Protein AF-A0A0C2FFG9-F1 (afdb_monomer_lite)

Secondary structure (DSSP, 8-state):
-TTTS-HHHHHHHHHHHHH-SSS-HHHHHHHHHHHHHHHHHHHHHHHHS--TT-HHHHHHHHHHHHHHHHHHHHHGGG--B-HHHHHHHHHGGGGGGGS-HHHHHHHHHHHHHHHHHT-BPPPS--HHHHHHHHHHHHHS--TT--------S--TTSSTTS-----HHHHHHHHHHHHHHHHH-HHHHHHHHHTHHHHHHHHHHHHHHHHHHHHHHHHHHHHHHHTT---HHHHHHHHHHHHHHHHHHHHHHHTT--------TTSPP----S--------

Foldseek 3Di:
DLQPDFLVVLLVVLVVVLPDPPADLVNLVVVLVVSLVSLLVVLVVLVVPPDPDDPVSVVVNLRSLSSNLSSLVSNPLVAAAEQSRVQSLLVCLLVLVVDDPVSSLSSLQSLLRCLLSVRYDDYPDCVSLVSLVVVLLVLFDDPPPPPPPDDDDDDPPPPCVVPPPRPLSSNLSSLSNSLSVCQVPLVVLVVVVVVCVSRLVRLVVLLVVLVVVLVVLVVVQVVCVVVVHHDPPSVLSSLSSLSSNVSSVCSNVGSSHRDDDDDRSPDDDPPDPDDDDPDRPD

Structure (mmCIF, N/CA/C/O backbone):
data_AF-A0A0C2FFG9-F1
#
_entry.id   AF-A0A0C2FFG9-F1
#
loop_
_atom_site.group_PDB
_atom_site.id
_atom_site.type_symbol
_atom_site.label_atom_id
_atom_site.label_alt_id
_atom_site.label_comp_id
_atom_site.label_asym_id
_atom_site.label_entity_id
_atom_site.label_seq_id
_atom_site.pdbx_PDB_ins_code
_atom_site.Cartn_x
_atom_site.Cartn_y
_atom_site.Cartn_z
_atom_site.occupancy
_atom_site.B_iso_or_equiv
_atom_site.auth_seq_id
_atom_site.auth_comp_id
_atom_site.auth_asym_id
_atom_site.auth_atom_id
_atom_site.pdbx_PDB_model_num
ATOM 1 N N . MET A 1 1 ? -22.761 -0.502 13.931 1.00 77.25 1 MET A N 1
ATOM 2 C CA . MET A 1 1 ? -23.109 -0.453 12.491 1.00 77.25 1 MET A CA 1
ATOM 3 C C . MET A 1 1 ? -21.894 -0.715 11.607 1.00 77.25 1 MET A C 1
ATOM 5 O O . MET A 1 1 ? -21.933 -1.691 10.878 1.00 77.25 1 MET A O 1
ATOM 9 N N . LEU A 1 2 ? -20.808 0.071 11.699 1.00 84.81 2 LEU A N 1
ATOM 10 C CA . LEU A 1 2 ? -19.600 -0.133 10.874 1.00 84.81 2 LEU A CA 1
ATOM 11 C C . LEU A 1 2 ? -18.976 -1.537 11.020 1.00 84.81 2 LEU A C 1
ATOM 13 O O . LEU A 1 2 ? -18.535 -2.115 10.040 1.00 84.81 2 LEU A O 1
ATOM 17 N N . VAL A 1 3 ? -18.999 -2.128 12.216 1.00 84.12 3 VAL A N 1
ATOM 18 C CA . VAL A 1 3 ? -18.434 -3.471 12.464 1.00 84.12 3 VAL A CA 1
ATOM 19 C C . VAL A 1 3 ? -19.264 -4.593 11.811 1.00 84.12 3 VAL A C 1
ATOM 21 O O . VAL A 1 3 ? -18.726 -5.561 11.266 1.00 84.12 3 VAL A O 1
ATOM 24 N N . SER A 1 4 ? -20.593 -4.468 11.851 1.00 86.31 4 SER A N 1
ATOM 25 C CA . SER A 1 4 ? -21.543 -5.499 11.412 1.00 86.31 4 SER A CA 1
ATOM 26 C C . SER A 1 4 ? -21.900 -5.419 9.924 1.00 86.31 4 SER A C 1
ATOM 28 O O . SER A 1 4 ? -22.283 -6.429 9.347 1.00 86.31 4 SER A O 1
ATOM 30 N N . ALA A 1 5 ? -21.767 -4.240 9.314 1.00 90.19 5 ALA A N 1
ATOM 31 C CA . ALA A 1 5 ? -22.094 -3.970 7.916 1.00 90.19 5 ALA A CA 1
ATOM 32 C C . ALA A 1 5 ? -21.126 -4.650 6.932 1.00 90.19 5 ALA A C 1
ATOM 34 O O . ALA A 1 5 ? -19.976 -4.934 7.270 1.00 90.19 5 ALA A O 1
ATOM 35 N N . THR A 1 6 ? -21.578 -4.897 5.708 1.00 92.62 6 THR A N 1
ATOM 36 C CA . THR A 1 6 ? -20.745 -5.297 4.562 1.00 92.62 6 THR A CA 1
ATOM 37 C C . THR A 1 6 ? -19.823 -4.148 4.115 1.00 92.62 6 THR A C 1
ATOM 39 O O . THR A 1 6 ? -20.079 -2.992 4.462 1.00 92.62 6 THR A O 1
ATOM 42 N N . PRO A 1 7 ? -18.740 -4.419 3.358 1.00 92.38 7 PRO A N 1
ATOM 43 C CA . PRO A 1 7 ? -17.886 -3.361 2.809 1.00 92.38 7 PRO A CA 1
ATOM 44 C C . PRO A 1 7 ? -18.657 -2.270 2.043 1.00 92.38 7 PRO A C 1
ATOM 46 O O . PRO A 1 7 ? -18.434 -1.086 2.290 1.00 92.38 7 PRO A O 1
ATOM 49 N N . ASP A 1 8 ? -19.624 -2.655 1.206 1.00 91.56 8 ASP A N 1
ATOM 50 C CA . ASP A 1 8 ? -20.430 -1.719 0.407 1.00 91.56 8 ASP A CA 1
ATOM 51 C C . ASP A 1 8 ? -21.307 -0.811 1.285 1.00 91.56 8 ASP A C 1
ATOM 53 O O . ASP A 1 8 ? -21.407 0.401 1.075 1.00 91.56 8 ASP A O 1
ATOM 57 N N . GLU A 1 9 ? -21.924 -1.385 2.319 1.00 93.25 9 GLU A N 1
ATOM 58 C CA . GLU A 1 9 ? -22.709 -0.629 3.296 1.00 93.25 9 GLU A CA 1
ATOM 59 C C . GLU A 1 9 ? -21.829 0.347 4.087 1.00 93.25 9 GLU A C 1
ATOM 61 O O . GLU A 1 9 ? -22.242 1.482 4.338 1.00 93.25 9 GLU A O 1
ATOM 66 N N . ILE A 1 10 ? -20.604 -0.052 4.448 1.00 93.19 10 ILE A N 1
ATOM 67 C CA . ILE A 1 10 ? -19.639 0.849 5.089 1.00 93.19 10 ILE A CA 1
ATOM 68 C C . ILE A 1 10 ? -19.290 2.004 4.163 1.00 93.19 10 ILE A C 1
ATOM 70 O O . ILE A 1 10 ? -19.312 3.148 4.612 1.00 93.19 10 ILE A O 1
ATOM 74 N N . GLU A 1 11 ? -18.996 1.750 2.887 1.00 91.38 11 GLU A N 1
ATOM 75 C CA . GLU A 1 11 ? -18.665 2.822 1.947 1.00 91.38 11 GLU A CA 1
ATOM 76 C C . GLU A 1 11 ? -19.800 3.856 1.860 1.00 91.38 11 GLU A C 1
ATOM 78 O O . GLU A 1 11 ? -19.560 5.069 1.915 1.00 91.38 11 GLU A O 1
ATOM 83 N N . LEU A 1 12 ? -21.050 3.386 1.807 1.00 92.06 12 LEU A N 1
ATOM 84 C CA . LEU A 1 12 ? -22.226 4.249 1.807 1.00 92.06 12 LEU A CA 1
ATOM 85 C C . LEU A 1 12 ? -22.317 5.088 3.092 1.00 92.06 12 LEU A C 1
ATOM 87 O O . LEU A 1 12 ? -22.498 6.308 3.026 1.00 92.06 12 LEU A O 1
ATOM 91 N N . VAL A 1 13 ? -22.155 4.455 4.255 1.00 92.38 13 VAL A N 1
ATOM 92 C CA . VAL A 1 13 ? -22.183 5.125 5.564 1.00 92.38 13 VAL A CA 1
ATOM 93 C C . VAL A 1 13 ? -21.078 6.173 5.669 1.00 92.38 13 VAL A C 1
ATOM 95 O O . VAL A 1 13 ? -21.355 7.315 6.037 1.00 92.38 13 VAL A O 1
ATOM 98 N N . LEU A 1 14 ? -19.843 5.825 5.306 1.00 91.94 14 LEU A N 1
ATOM 99 C CA . LEU A 1 14 ? -18.699 6.737 5.347 1.00 91.94 14 LEU A CA 1
ATOM 100 C C . LEU A 1 14 ? -18.910 7.930 4.411 1.00 91.94 14 LEU A C 1
ATOM 102 O O . LEU A 1 14 ? -18.625 9.068 4.786 1.00 91.94 14 LEU A O 1
ATOM 106 N N . ARG A 1 15 ? -19.499 7.712 3.227 1.00 90.06 15 ARG A N 1
ATOM 107 C CA . ARG A 1 15 ? -19.868 8.798 2.308 1.00 90.06 15 ARG A CA 1
ATOM 108 C C . ARG A 1 15 ? -20.898 9.749 2.925 1.00 90.06 15 ARG A C 1
ATOM 110 O O . ARG A 1 15 ? -20.780 10.961 2.731 1.00 90.06 15 ARG A O 1
ATOM 117 N N . PHE A 1 16 ? -21.897 9.239 3.646 1.00 90.12 16 PHE A N 1
ATOM 118 C CA . PHE A 1 16 ? -22.871 10.083 4.347 1.00 90.12 16 PHE A CA 1
ATOM 119 C C . PHE A 1 16 ? -22.241 10.833 5.523 1.00 90.12 16 PHE A C 1
ATOM 121 O O . PHE A 1 16 ? -22.423 12.046 5.631 1.00 90.12 16 PHE A O 1
ATOM 128 N N . MET A 1 17 ? -21.443 10.152 6.350 1.00 89.19 17 MET A N 1
ATOM 129 C CA . MET A 1 17 ? -20.718 10.771 7.464 1.00 89.19 17 MET A CA 1
ATOM 130 C C . MET A 1 17 ? -19.773 11.876 6.978 1.00 89.19 17 MET A C 1
ATOM 132 O O . MET A 1 17 ? -19.745 12.956 7.562 1.00 89.19 17 MET A O 1
ATOM 136 N N . GLY A 1 18 ? -19.054 11.652 5.875 1.00 86.12 18 GLY A N 1
ATOM 137 C CA . GLY A 1 18 ? -18.133 12.631 5.296 1.00 86.12 18 GLY A CA 1
ATOM 138 C C . GLY A 1 18 ? -18.817 13.899 4.772 1.00 86.12 18 GLY A C 1
ATOM 139 O O . GLY A 1 18 ? -18.224 14.972 4.821 1.00 86.12 18 GLY A O 1
ATOM 140 N N . LYS A 1 19 ? -20.069 13.803 4.304 1.00 88.50 19 LYS A N 1
ATOM 141 C CA . LYS A 1 19 ? -20.864 14.959 3.846 1.00 88.50 19 LYS A CA 1
ATOM 142 C C . LYS A 1 19 ? -21.632 15.654 4.968 1.00 88.50 19 LYS A C 1
ATOM 144 O O . LYS A 1 19 ? -22.111 16.768 4.768 1.00 88.50 19 LYS A O 1
ATOM 149 N N . SER A 1 20 ? -21.799 14.993 6.110 1.00 87.00 20 SER A N 1
ATOM 150 C CA . SER A 1 20 ? -22.571 15.537 7.218 1.00 87.00 20 SER A CA 1
ATOM 151 C C . SER A 1 20 ? -21.827 16.693 7.882 1.00 87.00 20 SER A C 1
ATOM 153 O O . SER A 1 20 ? -20.704 16.534 8.362 1.00 87.00 20 SER A O 1
ATOM 155 N N . THR A 1 21 ? -22.492 17.845 7.948 1.00 87.31 21 THR A N 1
ATOM 156 C CA . THR A 1 21 ? -22.074 19.005 8.750 1.00 87.31 21 THR A CA 1
ATOM 157 C C . THR A 1 21 ? -22.610 18.942 10.180 1.00 87.31 21 THR A C 1
ATOM 159 O O . THR A 1 21 ? -22.301 19.816 10.980 1.00 87.31 21 THR A O 1
ATOM 162 N N . GLN A 1 22 ? -23.456 17.952 10.487 1.00 89.44 22 GLN A N 1
ATOM 163 C CA . GLN A 1 22 ? -24.081 17.786 11.803 1.00 89.44 22 GLN A CA 1
ATOM 164 C C . GLN A 1 22 ? -23.216 16.973 12.768 1.00 89.44 22 GLN A C 1
ATOM 166 O O . GLN A 1 22 ? -23.444 17.035 13.967 1.00 89.44 22 GLN A O 1
ATOM 171 N N . ILE A 1 23 ? -22.255 16.207 12.245 1.00 87.50 23 ILE A N 1
ATOM 172 C CA . ILE A 1 23 ? -21.320 15.407 13.037 1.00 87.50 23 ILE A CA 1
ATOM 173 C C . ILE A 1 23 ? -19.966 16.102 12.950 1.00 87.50 23 ILE A C 1
ATOM 175 O O . ILE A 1 23 ? -19.453 16.315 11.845 1.00 87.50 23 ILE A O 1
ATOM 179 N N . SER A 1 24 ? -19.401 16.461 14.097 1.00 89.06 24 SER A N 1
ATOM 180 C CA . SER A 1 24 ? -18.064 17.043 14.173 1.00 89.06 24 SER A CA 1
ATOM 181 C C . SER A 1 24 ? -16.994 16.030 13.756 1.00 89.06 24 SER A C 1
ATOM 183 O O . SER A 1 24 ? -17.200 14.815 13.790 1.00 89.06 24 SER A O 1
ATOM 185 N N . ASP A 1 25 ? -15.824 16.518 13.350 1.00 87.94 25 ASP A N 1
ATOM 186 C CA . ASP A 1 25 ? -14.727 15.629 12.954 1.00 87.94 25 ASP A CA 1
ATOM 187 C C . ASP A 1 25 ? -14.163 14.835 14.145 1.00 87.94 25 ASP A C 1
ATOM 189 O O . ASP A 1 25 ? -13.725 13.700 13.965 1.00 87.94 25 ASP A O 1
ATOM 193 N N . GLU A 1 26 ? -14.251 15.380 15.362 1.00 89.50 26 GLU A N 1
ATOM 194 C CA . GLU A 1 26 ? -13.902 14.675 16.601 1.00 89.50 26 GLU A CA 1
ATOM 195 C C . GLU A 1 26 ? -14.854 13.501 16.861 1.00 89.50 26 GLU A C 1
ATOM 197 O O . GLU A 1 26 ? -14.396 12.381 17.078 1.00 89.50 26 GLU A O 1
ATOM 202 N N . GLU A 1 27 ? -16.170 13.709 16.739 1.00 90.69 27 GLU A N 1
ATOM 203 C CA . GLU A 1 27 ? -17.162 12.635 16.887 1.00 90.69 27 GLU A CA 1
ATOM 204 C C . GLU A 1 27 ? -16.985 11.543 15.825 1.00 90.69 27 GLU A C 1
ATOM 206 O O . GLU A 1 27 ? -17.056 10.353 16.143 1.00 90.69 27 GLU A O 1
ATOM 211 N N . LYS A 1 28 ? -16.711 11.920 14.566 1.00 90.88 28 LYS A N 1
ATOM 212 C CA . LYS A 1 28 ? -16.398 10.948 13.503 1.00 90.88 28 LYS A CA 1
ATOM 213 C C . LYS A 1 28 ? -15.176 10.118 13.875 1.00 90.88 28 LYS A C 1
ATOM 215 O O . LYS A 1 28 ? -15.216 8.898 13.743 1.00 90.88 28 LYS A O 1
ATOM 220 N N . LEU A 1 29 ? -14.116 10.767 14.357 1.00 90.69 29 LEU A N 1
ATOM 221 C CA . LEU A 1 29 ? -12.885 10.091 14.749 1.00 90.69 29 LEU A CA 1
ATOM 222 C C . LEU A 1 29 ? -13.123 9.127 15.916 1.00 90.69 29 LEU A C 1
ATOM 224 O O . LEU A 1 29 ? -12.656 7.996 15.854 1.00 90.69 29 LEU A O 1
ATOM 228 N N . THR A 1 30 ? -13.906 9.509 16.929 1.00 92.19 30 THR A N 1
ATOM 229 C CA . THR A 1 30 ? -14.290 8.600 18.022 1.00 92.19 30 THR A CA 1
ATOM 230 C C . THR A 1 30 ? -15.038 7.370 17.502 1.00 92.19 30 THR A C 1
ATOM 232 O O . THR A 1 30 ? -14.720 6.247 17.890 1.00 92.19 30 THR A O 1
ATOM 235 N N . VAL A 1 31 ? -15.994 7.553 16.583 1.00 92.38 31 VAL A N 1
ATOM 236 C CA . VAL A 1 31 ? -16.725 6.436 15.961 1.00 92.38 31 VAL A CA 1
ATOM 237 C C . VAL A 1 31 ? -15.787 5.530 15.161 1.00 92.38 31 VAL A C 1
ATOM 239 O O . VAL A 1 31 ? -15.910 4.306 15.233 1.00 92.38 31 VAL A O 1
ATOM 242 N N . PHE A 1 32 ? -14.848 6.110 14.411 1.00 93.50 32 PHE A N 1
ATOM 243 C CA . PHE A 1 32 ? -13.855 5.353 13.653 1.00 93.50 32 PHE A CA 1
ATOM 244 C C . PHE A 1 32 ? -12.924 4.567 14.571 1.00 93.50 32 PHE A C 1
ATOM 246 O O . PHE A 1 32 ? -12.719 3.387 14.314 1.00 93.50 32 PHE A O 1
ATOM 253 N N . ASN A 1 33 ? -12.422 5.173 15.649 1.00 93.25 33 ASN A N 1
ATOM 254 C CA . ASN A 1 33 ? -11.527 4.518 16.604 1.00 93.25 33 ASN A CA 1
ATOM 255 C C . ASN A 1 33 ? -12.165 3.255 17.186 1.00 93.25 33 ASN A C 1
ATOM 257 O O . ASN A 1 33 ? -11.571 2.185 17.088 1.00 93.25 33 ASN A O 1
ATOM 261 N N . ASN A 1 34 ? -13.393 3.369 17.698 1.00 93.81 34 ASN A N 1
ATOM 262 C CA . ASN A 1 34 ? -14.099 2.238 18.299 1.00 93.81 34 ASN A CA 1
ATOM 263 C C . ASN A 1 34 ? -14.364 1.131 17.266 1.00 93.81 34 ASN A C 1
ATOM 265 O O . ASN A 1 34 ? -14.106 -0.039 17.516 1.00 93.81 34 ASN A O 1
ATOM 269 N N . ALA A 1 35 ? -14.832 1.498 16.065 1.00 95.38 35 ALA A N 1
ATOM 270 C CA . ALA A 1 35 ? -15.095 0.517 15.014 1.00 95.38 35 ALA A CA 1
ATOM 271 C C . ALA A 1 35 ? -13.817 -0.191 14.542 1.00 95.38 35 ALA A C 1
ATOM 273 O O . ALA A 1 35 ? -13.845 -1.379 14.232 1.00 95.38 35 ALA A O 1
ATOM 274 N N . LEU A 1 36 ? -12.709 0.541 14.453 1.00 96.38 36 LEU A N 1
ATOM 275 C CA . LEU A 1 36 ? -11.417 0.006 14.058 1.00 96.38 36 LEU A CA 1
ATOM 276 C C . LEU A 1 36 ? -10.841 -0.942 15.113 1.00 96.38 36 LEU A C 1
ATOM 278 O O . LEU A 1 36 ? -10.286 -1.971 14.738 1.00 96.38 36 LEU A O 1
ATOM 282 N N . GLU A 1 37 ? -10.979 -0.617 16.398 1.00 96.06 37 GLU A N 1
ATOM 283 C CA . GLU A 1 37 ? -10.576 -1.490 17.504 1.00 96.06 37 GLU A CA 1
ATOM 284 C C . GLU A 1 37 ? -11.337 -2.821 17.450 1.00 96.06 37 GLU A C 1
ATOM 286 O O . GLU A 1 37 ? -10.710 -3.874 17.327 1.00 96.06 37 GLU A O 1
ATOM 291 N N . ASP A 1 38 ? -12.670 -2.769 17.373 1.00 96.62 38 ASP A N 1
ATOM 292 C CA . ASP A 1 38 ? -13.528 -3.956 17.264 1.00 96.62 38 ASP A CA 1
ATOM 293 C C . ASP A 1 38 ? -13.199 -4.811 16.025 1.00 96.62 38 ASP A C 1
ATOM 295 O O . ASP A 1 38 ? -13.159 -6.042 16.085 1.00 96.62 38 ASP A O 1
ATOM 299 N N . LEU A 1 39 ? -12.961 -4.176 14.869 1.00 97.00 39 LEU A N 1
ATOM 300 C CA . LEU A 1 39 ? -12.613 -4.884 13.633 1.00 97.00 39 LEU A CA 1
ATOM 301 C C . LEU A 1 39 ? -11.231 -5.541 13.713 1.00 97.00 39 LEU A C 1
ATOM 303 O O . LEU A 1 39 ? -11.031 -6.598 13.112 1.00 97.00 39 LEU A O 1
ATOM 307 N N . VAL A 1 40 ? -10.275 -4.936 14.419 1.00 97.12 40 VAL A N 1
ATOM 308 C CA . VAL A 1 40 ? -8.952 -5.536 14.630 1.00 97.12 40 VAL A CA 1
ATOM 309 C C . VAL A 1 40 ? -9.060 -6.748 15.546 1.00 97.12 40 VAL A C 1
ATOM 311 O O . VAL A 1 40 ? -8.506 -7.786 15.193 1.00 97.12 40 VAL A O 1
ATOM 314 N N . GLU A 1 41 ? -9.801 -6.662 16.655 1.00 96.38 41 GLU A N 1
ATOM 315 C CA . GLU A 1 41 ? -10.028 -7.815 17.543 1.00 96.38 41 GLU A CA 1
ATOM 316 C C . GLU A 1 41 ? -10.678 -8.973 16.793 1.00 96.38 41 GLU A C 1
ATOM 318 O O . GLU A 1 41 ? -10.122 -10.068 16.729 1.00 96.38 41 GLU A O 1
ATOM 323 N N . ARG A 1 42 ? -11.780 -8.694 16.091 1.00 94.31 42 ARG A N 1
ATOM 324 C CA . ARG A 1 42 ? -12.458 -9.692 15.261 1.00 94.31 42 ARG A CA 1
ATOM 325 C C . ARG A 1 42 ? -11.538 -10.284 14.195 1.00 94.31 42 ARG A C 1
ATOM 327 O O . ARG A 1 42 ? -11.635 -11.455 13.853 1.00 94.31 42 ARG A O 1
ATOM 334 N N . GLY A 1 43 ? -10.660 -9.467 13.620 1.00 93.62 43 GLY A N 1
ATOM 335 C CA . GLY A 1 43 ? -9.687 -9.919 12.633 1.00 93.62 43 GLY A CA 1
ATOM 336 C C . GLY A 1 43 ? -8.675 -10.911 13.200 1.00 93.62 43 GLY A C 1
ATOM 337 O O . GLY A 1 43 ? -8.301 -11.856 12.506 1.00 93.62 43 GLY A O 1
ATOM 338 N N . LEU A 1 44 ? -8.246 -10.699 14.444 1.00 93.25 44 LEU A N 1
ATOM 339 C CA . LEU A 1 44 ? -7.335 -11.593 15.154 1.00 93.25 44 LEU A CA 1
ATOM 340 C C . LEU A 1 44 ? -8.024 -12.901 15.552 1.00 93.25 44 LEU A C 1
ATOM 342 O O . LEU A 1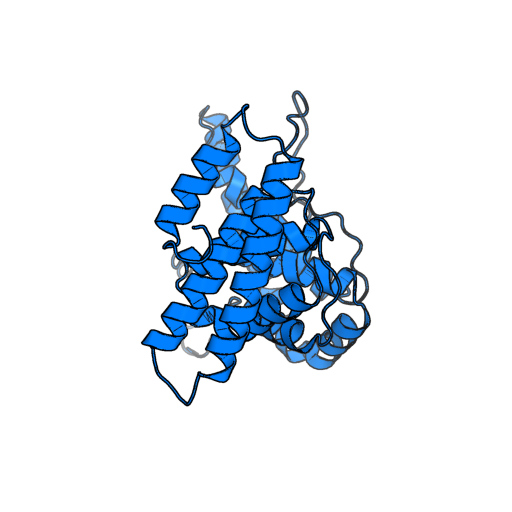 44 ? -7.416 -13.956 15.410 1.00 93.25 44 LEU A O 1
ATOM 346 N N . GLU A 1 45 ? -9.285 -12.839 15.984 1.00 92.19 45 GLU A N 1
ATOM 347 C CA . GLU A 1 45 ? -10.114 -14.024 16.244 1.00 92.19 45 GLU A CA 1
ATOM 348 C C . GLU A 1 45 ? -10.268 -14.868 14.974 1.00 92.19 45 GLU A C 1
ATOM 350 O O . GLU A 1 45 ? -9.926 -16.047 14.977 1.00 92.19 45 GLU A O 1
ATOM 355 N N . LEU A 1 46 ? -10.648 -14.239 13.855 1.00 89.88 46 LEU A N 1
ATOM 356 C CA . LEU A 1 46 ? -10.745 -14.912 12.557 1.00 89.88 46 LEU A CA 1
ATOM 357 C C . LEU A 1 46 ? -9.420 -15.556 12.137 1.00 89.88 46 LEU A C 1
ATOM 359 O O . LEU A 1 46 ? -9.427 -16.640 11.572 1.00 89.88 46 LEU A O 1
ATOM 363 N N . ASP A 1 47 ? -8.280 -14.906 12.385 1.00 86.81 47 ASP A N 1
ATOM 364 C CA . ASP A 1 47 ? -6.971 -15.487 12.066 1.00 86.81 47 ASP A CA 1
ATOM 365 C C . ASP A 1 47 ? -6.603 -16.678 12.957 1.00 86.81 47 ASP A C 1
ATOM 367 O O . ASP A 1 47 ? -5.891 -17.568 12.494 1.00 86.81 47 ASP A O 1
ATOM 371 N N . ALA A 1 48 ? -7.038 -16.676 14.219 1.00 85.50 48 ALA A N 1
ATOM 372 C CA . ALA A 1 48 ? -6.789 -17.758 15.166 1.00 85.50 48 ALA A CA 1
ATOM 373 C C . ALA A 1 48 ? -7.692 -18.974 14.909 1.00 85.50 48 ALA A C 1
ATOM 375 O O . ALA A 1 48 ? -7.277 -20.102 15.156 1.00 85.50 48 ALA A O 1
ATOM 376 N N . GLU A 1 49 ? -8.902 -18.738 14.401 1.00 79.25 49 GLU A N 1
ATOM 377 C CA . GLU A 1 49 ? -9.883 -19.768 14.041 1.00 79.25 49 GLU A CA 1
ATOM 378 C C . GLU A 1 49 ? -9.606 -20.430 12.682 1.00 79.25 49 GLU A C 1
ATOM 380 O O . GLU A 1 49 ? -10.232 -21.439 12.360 1.00 79.25 49 GLU A O 1
ATOM 385 N N . LEU A 1 50 ? -8.667 -19.897 11.886 1.00 67.44 50 LEU A N 1
ATOM 386 C CA . LEU A 1 50 ? -8.228 -20.500 10.625 1.00 67.44 50 LEU A CA 1
ATOM 387 C C . LEU A 1 50 ? -7.450 -21.806 10.876 1.00 67.44 50 LEU A C 1
ATOM 389 O O . LEU A 1 50 ? -6.222 -21.835 10.783 1.00 67.44 50 LEU A O 1
ATOM 393 N N . ASP A 1 51 ? -8.175 -22.894 11.128 1.00 54.19 51 ASP A N 1
ATOM 394 C CA . ASP A 1 51 ? -7.681 -24.262 10.965 1.00 54.19 51 ASP A CA 1
ATOM 395 C C . ASP A 1 51 ? -7.735 -24.636 9.467 1.00 54.19 51 ASP A C 1
ATOM 397 O O . ASP A 1 51 ? -8.752 -24.462 8.795 1.00 54.19 51 ASP A O 1
ATOM 401 N N . ASP A 1 52 ? -6.595 -25.074 8.926 1.00 52.12 52 ASP A N 1
ATOM 402 C CA . ASP A 1 52 ? -6.326 -25.544 7.555 1.00 52.12 52 ASP A CA 1
ATOM 403 C C . ASP A 1 52 ? -7.461 -25.439 6.495 1.00 52.12 52 ASP A C 1
ATOM 405 O O . ASP A 1 52 ? -8.242 -26.361 6.258 1.00 52.12 52 ASP A O 1
ATOM 409 N N . GLY A 1 53 ? -7.437 -24.359 5.700 1.00 55.28 53 GLY A N 1
ATOM 410 C CA . GLY A 1 53 ? -7.800 -24.430 4.272 1.00 55.28 53 GLY A CA 1
ATOM 411 C C . GLY A 1 53 ? -9.227 -24.055 3.852 1.00 55.28 53 GLY A C 1
ATOM 412 O O . GLY A 1 53 ? -9.557 -24.175 2.669 1.00 55.28 53 GLY A O 1
ATOM 413 N N . SER A 1 54 ? -10.070 -23.553 4.751 1.00 66.69 54 SER A N 1
ATOM 414 C CA . SER A 1 54 ? -11.404 -23.054 4.394 1.00 66.69 54 SER A CA 1
ATOM 415 C C . SER A 1 54 ? -11.335 -21.730 3.606 1.00 66.69 54 SER A C 1
ATOM 417 O O . SER A 1 54 ? -10.929 -20.678 4.104 1.00 66.69 54 SER A O 1
ATOM 419 N N . ALA A 1 55 ? -11.752 -21.764 2.334 1.00 68.94 55 ALA A N 1
ATOM 420 C CA . ALA A 1 55 ? -11.803 -20.573 1.477 1.00 68.94 55 ALA A CA 1
ATOM 421 C C . ALA A 1 55 ? -12.804 -19.516 1.984 1.00 68.94 55 ALA A C 1
ATOM 423 O O . ALA A 1 55 ? -12.613 -18.323 1.746 1.00 68.94 55 ALA A O 1
ATOM 424 N N . GLN A 1 56 ? -13.861 -19.941 2.686 1.00 72.56 56 GLN A N 1
ATOM 425 C CA . GLN A 1 56 ? -14.864 -19.037 3.254 1.00 72.56 56 GLN A CA 1
ATOM 426 C C . GLN A 1 56 ? -14.291 -18.210 4.406 1.00 72.56 56 GLN A C 1
ATOM 428 O O . GLN A 1 56 ? -14.531 -17.001 4.462 1.00 72.56 56 GLN A O 1
ATOM 433 N N . ASP A 1 57 ? -13.463 -18.820 5.250 1.00 78.69 57 ASP A N 1
ATOM 434 C CA . ASP A 1 57 ? -12.851 -18.126 6.385 1.00 78.69 57 ASP A CA 1
ATOM 435 C C . ASP A 1 57 ? -11.830 -17.090 5.900 1.00 78.69 57 ASP A C 1
ATOM 437 O O . ASP A 1 57 ? -11.790 -15.962 6.397 1.00 78.69 57 ASP A O 1
ATOM 441 N N . PHE A 1 58 ? -11.100 -17.391 4.818 1.00 84.94 58 PHE A N 1
ATOM 442 C CA . PHE A 1 58 ? -10.218 -16.408 4.187 1.00 84.94 58 PHE A CA 1
ATOM 443 C C . PHE A 1 58 ? -10.984 -15.221 3.578 1.00 84.94 58 PHE A C 1
ATOM 445 O O . PHE A 1 58 ? -10.554 -14.075 3.723 1.00 84.94 58 PHE A O 1
ATOM 452 N N . ILE A 1 59 ? -12.136 -15.455 2.937 1.00 88.44 59 ILE A N 1
ATOM 453 C CA . ILE A 1 59 ? -12.994 -14.371 2.426 1.00 88.44 59 ILE A CA 1
ATOM 454 C C . ILE A 1 59 ? -13.474 -13.480 3.579 1.00 88.44 59 ILE A C 1
ATOM 456 O O . ILE A 1 59 ? -13.468 -12.254 3.448 1.00 88.44 59 ILE A O 1
ATOM 460 N N . ALA A 1 60 ? -13.844 -14.062 4.724 1.00 90.31 60 ALA A N 1
ATOM 461 C CA . ALA A 1 60 ? -14.219 -13.296 5.909 1.00 90.31 60 ALA A CA 1
ATOM 462 C C . ALA A 1 60 ? -13.055 -12.427 6.418 1.00 90.31 60 ALA A C 1
ATOM 464 O O . ALA A 1 60 ? -13.259 -11.241 6.698 1.00 90.31 60 ALA A O 1
ATOM 465 N N . THR A 1 61 ? -11.830 -12.965 6.453 1.00 91.25 61 THR A N 1
ATOM 466 C CA . THR A 1 61 ? -10.620 -12.196 6.784 1.00 91.25 61 THR A CA 1
ATOM 467 C C . THR A 1 61 ? -10.406 -11.028 5.820 1.00 91.25 61 THR A C 1
ATOM 469 O O . THR A 1 61 ? -10.175 -9.901 6.264 1.00 91.25 61 THR A O 1
ATOM 472 N N . VAL A 1 62 ? -10.487 -11.269 4.506 1.00 92.62 62 VAL A N 1
ATOM 473 C CA . VAL A 1 62 ? -10.291 -10.228 3.483 1.00 92.62 62 VAL A CA 1
ATOM 474 C C . VAL A 1 62 ? -11.355 -9.146 3.612 1.00 92.62 62 VAL A C 1
ATOM 476 O O . VAL A 1 62 ? -11.009 -7.969 3.693 1.00 92.62 62 VAL A O 1
ATOM 479 N N . ASN A 1 63 ? -12.627 -9.527 3.737 1.00 93.81 63 ASN A N 1
ATOM 480 C CA . ASN A 1 63 ? -13.716 -8.581 3.955 1.00 93.81 63 ASN A CA 1
ATOM 481 C C . ASN A 1 63 ? -13.465 -7.727 5.199 1.00 93.81 63 ASN A C 1
ATOM 483 O O . ASN A 1 63 ? -13.620 -6.511 5.142 1.00 93.81 63 ASN A O 1
ATOM 487 N N . ASN A 1 64 ? -13.027 -8.328 6.307 1.00 95.06 64 ASN A N 1
ATOM 488 C CA . ASN A 1 64 ? -12.702 -7.589 7.525 1.00 95.06 64 ASN A CA 1
ATOM 489 C C . ASN A 1 64 ? -11.570 -6.565 7.304 1.00 95.06 64 ASN A C 1
ATOM 491 O O . ASN A 1 64 ? -11.679 -5.416 7.731 1.00 95.06 64 ASN A O 1
ATOM 495 N N . VAL A 1 65 ? -10.518 -6.944 6.570 1.00 96.12 65 VAL A N 1
ATOM 496 C CA . VAL A 1 65 ? -9.424 -6.033 6.187 1.00 96.12 65 VAL A CA 1
ATOM 497 C C . VAL A 1 65 ? -9.926 -4.888 5.305 1.00 96.12 65 VAL A C 1
ATOM 499 O O . VAL A 1 65 ? -9.563 -3.737 5.547 1.00 96.12 65 VAL A O 1
ATOM 502 N N . VAL A 1 66 ? -10.788 -5.165 4.322 1.00 95.56 66 VAL A N 1
ATOM 503 C CA . VAL A 1 66 ? -11.373 -4.132 3.451 1.00 95.56 66 VAL A CA 1
ATOM 504 C C . VAL A 1 66 ? -12.169 -3.116 4.272 1.00 95.56 66 VAL A C 1
ATOM 506 O O . VAL A 1 66 ? -11.991 -1.915 4.084 1.00 95.56 66 VAL A O 1
ATOM 509 N N . LYS A 1 67 ? -12.975 -3.560 5.247 1.00 96.00 67 LYS A N 1
ATOM 510 C CA . LYS A 1 67 ? -13.712 -2.654 6.149 1.00 96.00 67 LYS A CA 1
ATOM 511 C C . LYS A 1 67 ? -12.776 -1.706 6.904 1.00 96.00 67 LYS A C 1
ATOM 513 O O . LYS A 1 67 ? -13.019 -0.501 6.930 1.00 96.00 67 LYS A O 1
ATOM 518 N N . ILE A 1 68 ? -11.692 -2.236 7.478 1.00 96.44 68 ILE A N 1
ATOM 519 C CA . ILE A 1 68 ? -10.674 -1.439 8.183 1.00 96.44 68 ILE A CA 1
ATOM 520 C C . ILE A 1 68 ? -10.078 -0.390 7.238 1.00 96.44 68 ILE A C 1
ATOM 522 O O . ILE A 1 68 ? -10.024 0.792 7.566 1.00 96.44 68 ILE A O 1
ATOM 526 N N . VAL A 1 69 ? -9.682 -0.811 6.037 1.00 94.62 69 VAL A N 1
ATOM 527 C CA . VAL A 1 69 ? -9.076 0.046 5.011 1.00 94.62 69 VAL A CA 1
ATOM 528 C C . VAL A 1 69 ? -10.024 1.159 4.555 1.00 94.62 69 VAL A C 1
ATOM 530 O O . VAL A 1 69 ? -9.585 2.301 4.414 1.00 94.62 69 VAL A O 1
ATOM 533 N N . LEU A 1 70 ? -11.318 0.873 4.384 1.00 94.31 70 LEU A N 1
ATOM 534 C CA . LEU A 1 70 ? -12.331 1.879 4.051 1.00 94.31 70 LEU A CA 1
ATOM 535 C C . LEU A 1 70 ? -12.438 2.953 5.142 1.00 94.31 70 LEU A C 1
ATOM 537 O O . LEU A 1 70 ? -12.419 4.148 4.834 1.00 94.31 70 LEU A O 1
ATOM 541 N N . ILE A 1 71 ? -12.496 2.540 6.412 1.00 94.38 71 ILE A N 1
ATOM 542 C CA . ILE A 1 71 ? -12.579 3.468 7.547 1.00 94.38 71 ILE A CA 1
ATOM 543 C C . ILE A 1 71 ? -11.296 4.301 7.653 1.00 94.38 71 ILE A C 1
ATOM 545 O O . ILE A 1 71 ? -11.380 5.524 7.752 1.00 94.38 71 ILE A O 1
ATOM 549 N N . LEU A 1 72 ? -10.115 3.682 7.544 1.00 93.44 72 LEU A N 1
ATOM 550 C CA . LEU A 1 72 ? -8.826 4.387 7.550 1.00 93.44 72 LEU A CA 1
ATOM 551 C C . LEU A 1 72 ? -8.733 5.431 6.430 1.00 93.44 72 LEU A C 1
ATOM 553 O O . LEU A 1 72 ? -8.305 6.563 6.660 1.00 93.44 72 LEU A O 1
ATOM 557 N N . ASN A 1 73 ? -9.178 5.079 5.222 1.00 91.19 73 ASN A N 1
ATOM 558 C CA . ASN A 1 73 ? -9.205 6.005 4.093 1.00 91.19 73 ASN A CA 1
ATOM 559 C C . ASN A 1 73 ? -10.132 7.206 4.349 1.00 91.19 73 ASN A C 1
ATOM 561 O O . ASN A 1 73 ? -9.833 8.315 3.905 1.00 91.19 73 ASN A O 1
ATOM 565 N N . SER A 1 74 ? -11.235 7.001 5.078 1.00 89.38 74 SER A N 1
ATOM 566 C CA . SER A 1 74 ? -12.167 8.069 5.455 1.00 89.38 74 SER A CA 1
ATOM 567 C C . SER A 1 74 ? -11.691 8.908 6.643 1.00 89.38 74 SER A C 1
ATOM 569 O O . SER A 1 74 ? -12.017 10.092 6.701 1.00 89.38 74 SER A O 1
ATOM 571 N N . ALA A 1 75 ? -10.947 8.324 7.585 1.00 85.06 75 ALA A N 1
ATOM 572 C CA . ALA A 1 75 ? -10.383 9.043 8.727 1.00 85.06 75 ALA A CA 1
ATOM 573 C C . ALA A 1 75 ? -9.302 10.045 8.283 1.00 85.06 75 ALA A C 1
ATOM 575 O O . ALA A 1 75 ? -9.148 11.116 8.866 1.00 85.06 75 ALA A O 1
ATOM 576 N N . GLY A 1 76 ? -8.591 9.740 7.194 1.00 74.88 76 GLY A N 1
ATOM 577 C CA . GLY A 1 76 ? -7.627 10.651 6.590 1.00 74.88 76 GLY A CA 1
ATOM 578 C C . GLY A 1 76 ? -6.355 10.810 7.426 1.00 74.88 76 GLY A C 1
ATOM 579 O O . GLY A 1 76 ? -5.862 9.865 8.029 1.00 74.88 76 GLY A O 1
ATOM 580 N N . ARG A 1 77 ? -5.767 12.015 7.414 1.00 72.50 77 ARG A N 1
ATOM 581 C CA . ARG A 1 77 ? -4.427 12.272 7.986 1.00 72.50 77 ARG A CA 1
ATOM 582 C C . ARG A 1 77 ? -4.398 12.438 9.507 1.00 72.50 77 ARG A C 1
ATOM 584 O O . ARG A 1 77 ? -3.313 12.550 10.065 1.00 72.50 77 ARG A O 1
ATOM 591 N N . SER A 1 78 ? -5.556 12.540 10.151 1.00 75.38 78 SER A N 1
ATOM 592 C CA . SER A 1 78 ? -5.675 12.753 11.597 1.00 75.38 78 SER A CA 1
ATOM 593 C C . SER A 1 78 ? -5.578 11.459 12.404 1.00 75.38 78 SER A C 1
ATOM 595 O O . SER A 1 78 ? -5.401 11.529 13.616 1.00 75.38 78 SER A O 1
ATOM 597 N N . TYR A 1 79 ? -5.676 10.294 11.756 1.00 88.69 79 TYR A N 1
ATOM 598 C CA . TYR A 1 79 ? -5.615 9.002 12.428 1.00 88.69 79 TYR A CA 1
ATOM 599 C C . TYR A 1 79 ? -4.220 8.381 12.334 1.00 88.69 79 TYR A C 1
ATOM 601 O O . TYR A 1 79 ? -3.670 8.221 11.243 1.00 88.69 79 TYR A O 1
ATOM 609 N N . THR A 1 80 ? -3.677 7.985 13.484 1.00 93.31 80 THR A N 1
ATOM 610 C CA . THR A 1 80 ? -2.448 7.193 13.583 1.00 93.31 80 THR A CA 1
ATOM 611 C C . THR A 1 80 ? -2.826 5.760 13.916 1.00 93.31 80 THR A C 1
ATOM 613 O O . THR A 1 80 ? -3.458 5.522 14.941 1.00 93.31 80 THR A O 1
ATOM 616 N N . MET A 1 81 ? -2.428 4.807 13.070 1.00 95.12 81 MET A N 1
ATOM 617 C CA . MET A 1 81 ? -2.671 3.387 13.326 1.00 95.12 81 MET A CA 1
ATOM 618 C C . MET A 1 81 ? -1.929 2.920 14.590 1.00 95.12 81 MET A C 1
ATOM 620 O O . MET A 1 81 ? -0.696 3.005 14.615 1.00 95.12 81 MET A O 1
ATOM 624 N N . PRO A 1 82 ? -2.636 2.386 15.603 1.00 96.38 82 PRO A N 1
ATOM 625 C CA . PRO A 1 82 ? -2.007 1.781 16.772 1.00 96.38 82 PRO A CA 1
ATOM 626 C C . PRO A 1 82 ? -1.212 0.531 16.395 1.00 96.38 82 PRO A C 1
ATOM 628 O O . PRO A 1 82 ? -1.572 -0.175 15.446 1.00 96.38 82 PRO A O 1
ATOM 631 N N . ARG A 1 83 ? -0.188 0.187 17.184 1.00 96.62 83 ARG A N 1
ATOM 632 C CA . ARG A 1 83 ? 0.707 -0.949 16.908 1.00 96.62 83 ARG A CA 1
ATOM 633 C C . ARG A 1 83 ? -0.040 -2.252 16.658 1.00 96.62 83 ARG A C 1
ATOM 635 O O . ARG A 1 83 ? 0.283 -2.971 15.717 1.00 96.62 83 ARG A O 1
ATOM 642 N N . LYS A 1 84 ? -1.071 -2.537 17.459 1.00 97.06 84 LYS A N 1
ATOM 643 C CA . LYS A 1 84 ? -1.899 -3.742 17.311 1.00 97.06 84 LYS A CA 1
ATOM 644 C C . LYS A 1 84 ? -2.517 -3.848 15.911 1.00 97.06 84 LYS A C 1
ATOM 646 O O . LYS A 1 84 ? -2.472 -4.908 15.293 1.00 97.06 84 LYS A O 1
ATOM 651 N N . MET A 1 85 ? -3.021 -2.735 15.380 1.00 97.31 85 MET A N 1
ATOM 652 C CA . MET A 1 85 ? -3.556 -2.671 14.022 1.00 97.31 85 MET A CA 1
ATOM 653 C C . MET A 1 85 ? -2.454 -2.765 12.967 1.00 97.31 85 MET A C 1
ATOM 655 O O . MET A 1 85 ? -2.644 -3.453 11.964 1.00 97.31 85 MET A O 1
ATOM 659 N N . THR A 1 86 ? -1.306 -2.112 13.184 1.00 97.00 86 THR A N 1
ATOM 660 C CA . THR A 1 86 ? -0.141 -2.241 12.297 1.00 97.00 86 THR A CA 1
ATOM 661 C C . THR A 1 86 ? 0.269 -3.705 12.159 1.00 97.00 86 THR A C 1
ATOM 663 O O . THR A 1 86 ? 0.357 -4.199 11.037 1.00 97.00 86 THR A O 1
ATOM 666 N N . ASN A 1 87 ? 0.439 -4.419 13.275 1.00 96.25 87 ASN A N 1
ATOM 667 C CA . ASN A 1 87 ? 0.756 -5.847 13.288 1.00 96.25 87 ASN A CA 1
ATOM 668 C C . ASN A 1 87 ? -0.284 -6.654 12.503 1.00 96.25 87 ASN A C 1
ATOM 670 O O . ASN A 1 87 ? 0.076 -7.435 11.620 1.00 96.25 87 ASN A O 1
ATOM 674 N N . TYR A 1 88 ? -1.573 -6.432 12.781 1.00 96.00 88 TYR A N 1
ATOM 675 C CA . TYR A 1 88 ? -2.655 -7.155 12.120 1.00 96.00 88 TYR A CA 1
ATOM 676 C C . TYR A 1 88 ? -2.663 -6.933 10.600 1.00 96.00 88 TYR A C 1
ATOM 678 O O . TYR A 1 88 ? -2.646 -7.901 9.839 1.00 96.00 88 TYR A O 1
ATOM 686 N N . LEU A 1 89 ? -2.634 -5.682 10.131 1.00 96.38 89 LEU A N 1
ATOM 687 C CA . LEU A 1 89 ? -2.676 -5.377 8.697 1.00 96.38 89 LEU A CA 1
ATOM 688 C C . LEU A 1 89 ? -1.393 -5.803 7.977 1.00 96.38 89 LEU A C 1
ATOM 690 O O . LEU A 1 89 ? -1.465 -6.360 6.881 1.00 96.38 89 LEU A O 1
ATOM 694 N N . PHE A 1 90 ? -0.220 -5.601 8.583 1.00 95.81 90 PHE A N 1
ATOM 695 C CA . PHE A 1 90 ? 1.050 -5.982 7.959 1.00 95.81 90 PHE A CA 1
ATOM 696 C C . PHE A 1 90 ? 1.234 -7.500 7.907 1.00 95.81 90 PHE A C 1
ATOM 698 O O . PHE A 1 90 ? 1.830 -8.006 6.954 1.00 95.81 90 PHE A O 1
ATOM 705 N N . SER A 1 91 ? 0.654 -8.260 8.843 1.00 93.31 91 SER A N 1
ATOM 706 C CA . SER A 1 91 ? 0.659 -9.731 8.775 1.00 93.31 91 SER A CA 1
ATOM 707 C C . SER A 1 91 ? 0.091 -10.265 7.446 1.00 93.31 91 SER A C 1
ATOM 709 O O . SER A 1 91 ? 0.507 -11.323 6.962 1.00 93.31 91 SER A O 1
ATOM 711 N N . LYS A 1 92 ? -0.803 -9.500 6.798 1.00 93.94 92 LYS A N 1
ATOM 712 C CA . LYS A 1 92 ? -1.456 -9.867 5.534 1.00 93.94 92 LYS A CA 1
ATOM 713 C C . LYS A 1 92 ? -0.558 -9.729 4.311 1.00 93.94 92 LYS A C 1
ATOM 715 O O . LYS A 1 92 ? -0.912 -10.269 3.264 1.00 93.94 92 LYS A O 1
ATOM 720 N N . PHE A 1 93 ? 0.616 -9.102 4.419 1.00 94.44 93 PHE A N 1
ATOM 721 C CA . PHE A 1 93 ? 1.555 -8.992 3.296 1.00 94.44 93 PHE A CA 1
ATOM 722 C C . PHE A 1 93 ? 1.927 -10.355 2.696 1.00 94.44 93 PHE A C 1
ATOM 724 O O . PHE A 1 93 ? 2.031 -10.487 1.479 1.00 94.44 93 PHE A O 1
ATOM 731 N N . GLY A 1 94 ? 2.020 -11.402 3.523 1.00 88.50 94 GLY A N 1
ATOM 732 C CA . GLY A 1 94 ? 2.266 -12.770 3.052 1.00 88.50 94 GLY A CA 1
ATOM 733 C C . GLY A 1 94 ? 1.104 -13.415 2.288 1.00 88.50 94 GLY A C 1
ATOM 734 O O . GLY A 1 94 ? 1.315 -14.409 1.602 1.00 88.50 94 GLY A O 1
ATOM 735 N N . LYS A 1 95 ? -0.111 -12.864 2.388 1.00 90.75 95 LYS A N 1
ATOM 736 C CA . LYS A 1 95 ? -1.334 -13.404 1.775 1.00 90.75 95 LYS A CA 1
ATOM 737 C C . LYS A 1 95 ? -1.816 -12.571 0.578 1.00 90.75 95 LYS A C 1
ATOM 739 O O . LYS A 1 95 ? -2.827 -12.918 -0.020 1.00 90.75 95 LYS A O 1
ATOM 744 N N . LEU A 1 96 ? -1.093 -11.515 0.175 1.00 92.06 96 LEU A N 1
ATOM 745 C CA . LEU A 1 96 ? -1.515 -10.594 -0.897 1.00 92.06 96 LEU A CA 1
ATOM 746 C C . LEU A 1 96 ? -1.860 -11.304 -2.215 1.00 92.06 96 LEU A C 1
ATOM 748 O O . LEU A 1 96 ? -2.849 -10.952 -2.847 1.00 92.06 96 LEU A O 1
ATOM 752 N N . ARG A 1 97 ? -1.103 -12.338 -2.613 1.00 90.38 97 ARG A N 1
ATOM 753 C CA . ARG A 1 97 ? -1.370 -13.099 -3.855 1.00 90.38 97 ARG A CA 1
ATOM 754 C C . ARG A 1 97 ? -2.727 -13.804 -3.866 1.00 90.38 97 ARG A C 1
ATOM 756 O O . ARG A 1 97 ? -3.233 -14.094 -4.940 1.00 90.38 97 ARG A O 1
ATOM 763 N N . LEU A 1 98 ? -3.282 -14.087 -2.690 1.00 90.38 98 LEU A N 1
ATOM 764 C CA . LEU A 1 98 ? -4.568 -14.765 -2.527 1.00 90.38 98 LEU A CA 1
ATOM 765 C C . LEU A 1 98 ? -5.745 -13.781 -2.564 1.00 90.38 98 LEU A C 1
ATOM 767 O O . LEU A 1 98 ? -6.888 -14.192 -2.732 1.00 90.38 98 LEU A O 1
ATOM 771 N N . ILE A 1 99 ? -5.477 -12.484 -2.399 1.00 91.06 99 ILE A N 1
ATOM 772 C CA . ILE A 1 99 ? -6.489 -11.430 -2.417 1.00 91.06 99 ILE A CA 1
ATOM 773 C C . ILE A 1 99 ? -6.758 -11.030 -3.866 1.00 91.06 99 ILE A C 1
ATOM 775 O O . ILE A 1 99 ? -5.823 -10.842 -4.653 1.00 91.06 99 ILE A O 1
ATOM 779 N N . HIS A 1 100 ? -8.036 -10.860 -4.206 1.00 91.44 100 HIS A N 1
ATOM 780 C CA . HIS A 1 100 ? -8.450 -10.380 -5.517 1.00 91.44 100 HIS A CA 1
ATOM 781 C C . HIS A 1 100 ? -7.778 -9.036 -5.860 1.00 91.44 100 HIS A C 1
ATOM 783 O O . HIS A 1 100 ? -7.579 -8.177 -4.999 1.00 91.44 100 HIS A O 1
ATOM 789 N N . ALA A 1 101 ? -7.415 -8.842 -7.131 1.00 88.56 101 ALA A N 1
ATOM 790 C CA . ALA A 1 101 ? -6.583 -7.713 -7.554 1.00 88.56 101 ALA A CA 1
ATOM 791 C C . ALA A 1 101 ? -7.211 -6.336 -7.269 1.00 88.56 101 ALA A C 1
ATOM 793 O O . ALA A 1 101 ? -6.481 -5.374 -7.035 1.00 88.56 101 ALA A O 1
ATOM 794 N N . SER A 1 102 ? -8.546 -6.237 -7.278 1.00 88.44 102 SER A N 1
ATOM 795 C CA . SER A 1 102 ? -9.256 -4.999 -6.922 1.00 88.44 102 SER A CA 1
ATOM 796 C C . SER A 1 102 ? -9.026 -4.632 -5.454 1.00 88.44 102 SER A C 1
ATOM 798 O O . SER A 1 102 ? -8.413 -3.604 -5.172 1.00 88.44 102 SER A O 1
ATOM 800 N N . ASP A 1 103 ? -9.410 -5.520 -4.530 1.00 92.00 103 ASP A N 1
ATOM 801 C CA . ASP A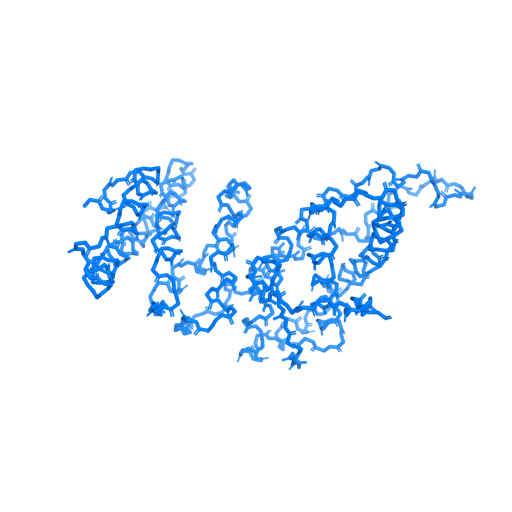 1 103 ? -9.298 -5.283 -3.085 1.00 92.00 103 ASP A CA 1
ATOM 802 C C . ASP A 1 103 ? -7.847 -5.065 -2.676 1.00 92.00 103 ASP A C 1
ATOM 804 O O . ASP A 1 103 ? -7.522 -4.167 -1.903 1.00 92.00 103 ASP A O 1
ATOM 808 N N . ARG A 1 104 ? -6.939 -5.854 -3.256 1.00 93.56 104 ARG A N 1
ATOM 809 C CA . ARG A 1 104 ? -5.506 -5.729 -3.016 1.00 93.56 104 ARG A CA 1
ATOM 810 C C . ARG A 1 104 ? -4.985 -4.335 -3.361 1.00 93.56 104 ARG A C 1
ATOM 812 O O . ARG A 1 104 ? -4.215 -3.778 -2.580 1.00 93.56 104 ARG A O 1
ATOM 819 N N . LYS A 1 105 ? -5.398 -3.754 -4.492 1.00 92.69 105 LYS A N 1
ATOM 820 C CA . LYS A 1 105 ? -4.996 -2.394 -4.885 1.00 92.69 105 LYS A CA 1
ATOM 821 C C . LYS A 1 105 ? -5.540 -1.344 -3.918 1.00 92.69 105 LYS A C 1
ATOM 823 O O . LYS A 1 105 ? -4.794 -0.439 -3.544 1.00 92.69 105 LYS A O 1
ATOM 828 N N . ASP A 1 106 ? -6.782 -1.477 -3.467 1.00 92.00 106 ASP A N 1
ATOM 829 C CA . ASP A 1 106 ? -7.374 -0.530 -2.516 1.00 92.00 106 ASP A CA 1
ATOM 830 C C . ASP A 1 106 ? -6.716 -0.613 -1.133 1.00 92.00 106 ASP A C 1
ATOM 832 O O . ASP A 1 106 ? -6.312 0.415 -0.578 1.00 92.00 106 ASP A O 1
ATOM 836 N N . ILE A 1 107 ? -6.481 -1.831 -0.632 1.00 95.31 107 ILE A N 1
ATOM 837 C CA . ILE A 1 107 ? -5.712 -2.088 0.593 1.00 95.31 107 ILE A CA 1
ATOM 838 C C . ILE A 1 107 ? -4.324 -1.452 0.483 1.00 95.31 107 ILE A C 1
ATOM 840 O O . ILE A 1 107 ? -3.930 -0.641 1.326 1.00 95.31 107 ILE A O 1
ATOM 844 N N . MET A 1 108 ? -3.586 -1.763 -0.586 1.00 96.00 108 MET A N 1
ATOM 845 C CA . MET A 1 108 ? -2.225 -1.266 -0.765 1.00 96.00 108 MET A CA 1
ATOM 846 C C . MET A 1 108 ? -2.170 0.251 -0.939 1.00 96.00 108 MET A C 1
ATOM 848 O O . MET A 1 108 ? -1.212 0.870 -0.488 1.00 96.00 108 MET A O 1
ATOM 852 N N . LYS A 1 109 ? -3.193 0.884 -1.516 1.00 94.81 109 LYS A N 1
ATOM 853 C CA . LYS A 1 109 ? -3.273 2.346 -1.629 1.00 94.81 109 LYS A CA 1
ATOM 854 C C . LYS A 1 109 ? -3.396 3.036 -0.277 1.00 94.81 109 LYS A C 1
ATOM 856 O O . LYS A 1 109 ? -2.746 4.066 -0.056 1.00 94.81 109 LYS A O 1
ATOM 861 N N . VAL A 1 110 ? -4.187 2.478 0.634 1.00 94.88 110 VAL A N 1
ATOM 862 C CA . VAL A 1 110 ? -4.305 3.004 1.999 1.00 94.88 110 VAL A CA 1
ATOM 863 C C . VAL A 1 110 ? -3.016 2.764 2.772 1.00 94.88 110 VAL A C 1
ATOM 865 O O . VAL A 1 110 ? -2.469 3.717 3.321 1.00 94.88 110 VAL A O 1
ATOM 868 N N . LEU A 1 111 ? -2.454 1.553 2.731 1.00 96.06 111 LEU A N 1
ATOM 869 C CA . LEU A 1 111 ? -1.194 1.249 3.423 1.00 96.06 111 LEU A CA 1
ATOM 870 C C . LEU A 1 111 ? -0.009 2.064 2.875 1.00 96.06 111 LEU A C 1
ATOM 872 O O . LEU A 1 111 ? 0.826 2.547 3.643 1.00 96.06 111 LEU A O 1
ATOM 876 N N . ALA A 1 112 ? 0.045 2.303 1.564 1.00 95.56 112 ALA A N 1
ATOM 877 C CA . ALA A 1 112 ? 1.029 3.193 0.950 1.00 95.56 112 ALA A CA 1
ATOM 878 C C . ALA A 1 112 ? 0.860 4.637 1.425 1.00 95.56 112 ALA A C 1
ATOM 880 O O . ALA A 1 112 ? 1.847 5.325 1.663 1.00 95.56 112 ALA A O 1
ATOM 881 N N . SER A 1 113 ? -0.379 5.095 1.613 1.00 93.94 113 SER A N 1
ATOM 882 C CA . SER A 1 113 ? -0.655 6.435 2.137 1.00 93.94 113 SER A CA 1
ATOM 883 C C . SER A 1 113 ? -0.272 6.560 3.613 1.00 93.94 113 SER A C 1
ATOM 885 O O . SER A 1 113 ? 0.382 7.531 3.980 1.00 93.94 113 SER A O 1
ATOM 887 N N . VAL A 1 114 ? -0.607 5.564 4.437 1.00 94.38 114 VAL A N 1
ATOM 888 C CA . VAL A 1 114 ? -0.247 5.511 5.863 1.00 94.38 114 VAL A CA 1
ATOM 889 C C . VAL A 1 114 ? 1.268 5.519 6.045 1.00 94.38 114 VAL A C 1
ATOM 891 O O . VAL A 1 114 ? 1.805 6.328 6.801 1.00 94.38 114 VAL A O 1
ATOM 894 N N . THR A 1 115 ? 1.978 4.654 5.318 1.00 94.62 115 THR A N 1
ATOM 895 C CA . THR A 1 115 ? 3.442 4.571 5.417 1.00 94.62 115 THR A CA 1
ATOM 896 C C . THR A 1 115 ? 4.133 5.816 4.874 1.00 94.62 115 THR A C 1
ATOM 898 O O . THR A 1 115 ? 5.116 6.255 5.462 1.00 94.62 115 THR A O 1
ATOM 901 N N . TYR A 1 116 ? 3.592 6.426 3.815 1.00 93.69 116 TYR A N 1
ATOM 902 C CA . TYR A 1 116 ? 4.088 7.688 3.262 1.00 93.69 116 TYR A CA 1
ATOM 903 C C . TYR A 1 116 ? 3.916 8.868 4.223 1.00 93.69 116 TYR A C 1
ATOM 905 O O . TYR A 1 116 ? 4.785 9.733 4.307 1.00 93.69 116 TYR A O 1
ATOM 913 N N . LEU A 1 117 ? 2.796 8.914 4.947 1.00 92.25 117 LEU A N 1
ATOM 914 C CA . LEU A 1 117 ? 2.523 9.955 5.938 1.00 92.25 117 LEU A CA 1
ATOM 915 C C . LEU A 1 117 ? 3.203 9.689 7.287 1.00 92.25 117 LEU A C 1
ATOM 917 O O . LEU A 1 117 ? 3.293 10.604 8.101 1.00 92.25 117 LEU A O 1
ATOM 921 N N . GLY A 1 118 ? 3.668 8.461 7.532 1.00 92.69 118 GLY A N 1
ATOM 922 C CA . GLY A 1 118 ? 4.201 8.045 8.828 1.00 92.69 118 GLY A CA 1
ATOM 923 C C . GLY A 1 118 ? 3.130 7.928 9.917 1.00 92.69 118 GLY A C 1
ATOM 924 O O . GLY A 1 118 ? 3.460 7.993 11.096 1.00 92.69 118 GLY A O 1
ATOM 925 N N . SER A 1 119 ? 1.855 7.771 9.545 1.00 93.31 119 SER A N 1
ATOM 926 C CA . SER A 1 119 ? 0.708 7.765 10.463 1.00 93.31 119 SER A CA 1
ATOM 927 C C . SER A 1 119 ? 0.427 6.368 11.038 1.00 93.31 119 SER A C 1
ATOM 929 O O . SER A 1 119 ? -0.690 5.856 10.953 1.00 93.31 119 SER A O 1
ATOM 931 N N . TYR A 1 120 ? 1.460 5.722 11.579 1.00 95.38 120 TYR A N 1
ATOM 932 C CA . TYR A 1 120 ? 1.377 4.397 12.196 1.00 95.38 120 TYR A CA 1
ATOM 933 C C . TYR A 1 120 ? 2.462 4.204 13.260 1.00 95.38 120 TYR A C 1
ATOM 935 O O . TYR A 1 120 ? 3.582 4.710 13.137 1.00 95.38 120 TYR A O 1
ATOM 943 N N . GLU A 1 121 ? 2.138 3.429 14.287 1.00 95.69 121 GLU A N 1
ATOM 944 C CA . GLU A 1 121 ? 3.112 2.911 15.244 1.00 95.69 121 GLU A CA 1
ATOM 945 C C . GLU A 1 121 ? 3.852 1.703 14.664 1.00 95.69 121 GLU A C 1
ATOM 947 O O . GLU A 1 121 ? 3.275 0.914 13.912 1.00 95.69 121 GLU A O 1
ATOM 952 N N . GLU A 1 122 ? 5.132 1.551 15.013 1.00 93.69 122 GLU A N 1
ATOM 953 C CA . GLU A 1 122 ? 5.969 0.459 14.501 1.00 93.69 122 GLU A CA 1
ATOM 954 C C . GLU A 1 122 ? 5.458 -0.914 14.941 1.00 93.69 122 GLU A C 1
ATOM 956 O O . GLU A 1 122 ? 5.045 -1.040 16.099 1.00 93.69 122 GLU A O 1
ATOM 961 N N . PRO A 1 123 ? 5.487 -1.920 14.042 1.00 93.75 123 PRO A N 1
ATOM 962 C CA . PRO A 1 123 ? 5.107 -3.284 14.377 1.00 93.75 123 PRO A CA 1
ATOM 963 C C . PRO A 1 123 ? 6.126 -3.929 15.326 1.00 93.75 123 PRO A C 1
ATOM 965 O O . PRO A 1 123 ? 7.281 -3.510 15.390 1.00 93.75 123 PRO A O 1
ATOM 968 N N . ASP A 1 124 ? 5.706 -4.982 16.026 1.00 92.25 124 ASP A N 1
ATOM 969 C CA . ASP A 1 124 ? 6.598 -5.762 16.898 1.00 92.25 124 ASP A CA 1
ATOM 970 C C . ASP A 1 124 ? 7.537 -6.681 16.094 1.00 92.25 124 ASP A C 1
ATOM 972 O O . ASP A 1 124 ? 8.642 -6.986 16.539 1.00 92.25 124 ASP A O 1
ATOM 976 N N . ASP A 1 125 ? 7.111 -7.107 14.899 1.00 89.00 125 ASP A N 1
ATOM 977 C CA . ASP A 1 125 ? 7.877 -7.963 13.991 1.00 89.00 125 ASP A CA 1
ATOM 978 C C . ASP A 1 125 ? 7.883 -7.406 12.558 1.00 89.00 125 ASP A C 1
ATOM 980 O O . ASP A 1 125 ? 6.860 -7.004 11.995 1.00 89.00 125 ASP A O 1
ATOM 984 N N . PHE A 1 126 ? 9.062 -7.441 11.943 1.00 91.31 126 PHE A N 1
ATOM 985 C CA . PHE A 1 126 ? 9.323 -6.949 10.597 1.00 91.31 126 PHE A CA 1
ATOM 986 C C . PHE A 1 126 ? 9.473 -8.061 9.551 1.00 91.31 126 PHE A C 1
ATOM 988 O O . PHE A 1 126 ? 9.664 -7.759 8.371 1.00 91.31 126 PHE A O 1
ATOM 995 N N . SER A 1 127 ? 9.293 -9.337 9.919 1.00 91.88 127 SER A N 1
ATOM 996 C CA . SER A 1 127 ? 9.242 -10.453 8.958 1.00 91.88 127 SER A CA 1
ATOM 997 C C . SER A 1 127 ? 8.174 -10.245 7.870 1.00 91.88 127 SER A C 1
ATOM 999 O O . SER A 1 127 ? 8.336 -10.658 6.719 1.00 91.88 127 SER A O 1
ATOM 1001 N N . CYS A 1 128 ? 7.097 -9.526 8.201 1.00 91.88 128 CYS A N 1
ATOM 1002 C CA . CYS A 1 128 ? 6.062 -9.100 7.264 1.00 91.88 128 CYS A CA 1
ATOM 1003 C C . CYS A 1 128 ? 6.607 -8.230 6.116 1.00 91.88 128 CYS A C 1
ATOM 1005 O O . CYS A 1 128 ? 6.144 -8.351 4.981 1.00 91.88 128 CYS A O 1
ATOM 1007 N N . VAL A 1 129 ? 7.623 -7.401 6.377 1.00 93.81 129 VAL A N 1
ATOM 1008 C CA . VAL A 1 129 ? 8.263 -6.534 5.377 1.00 93.81 129 VAL A CA 1
ATOM 1009 C C . VAL A 1 129 ? 9.074 -7.362 4.387 1.00 93.81 129 VAL A C 1
ATOM 1011 O O . VAL A 1 129 ? 9.045 -7.078 3.192 1.00 93.81 129 VAL A O 1
ATOM 1014 N N . ILE A 1 130 ? 9.724 -8.434 4.849 1.00 93.88 130 ILE A N 1
ATOM 1015 C CA . ILE A 1 130 ? 10.410 -9.391 3.971 1.00 93.88 130 ILE A CA 1
ATOM 1016 C C . ILE A 1 130 ? 9.397 -10.083 3.050 1.00 93.88 130 ILE A C 1
ATOM 1018 O O . ILE A 1 130 ? 9.599 -10.119 1.838 1.00 93.88 130 ILE A O 1
ATOM 1022 N N . LYS A 1 131 ? 8.251 -10.530 3.588 1.00 94.81 131 LYS A N 1
ATOM 1023 C CA . LYS A 1 131 ? 7.159 -11.111 2.781 1.00 94.81 131 LYS A CA 1
ATOM 1024 C C . LYS A 1 131 ? 6.629 -10.126 1.733 1.00 94.81 131 LYS A C 1
ATOM 1026 O O . LYS A 1 131 ? 6.373 -10.522 0.597 1.00 94.81 131 LYS A O 1
ATOM 1031 N N . LEU A 1 132 ? 6.497 -8.844 2.085 1.00 97.00 132 LEU A N 1
ATOM 1032 C CA . LEU A 1 132 ? 6.113 -7.794 1.138 1.00 97.00 132 LEU A CA 1
ATOM 1033 C C . LEU A 1 132 ? 7.180 -7.570 0.057 1.00 97.00 132 LEU A C 1
ATOM 1035 O O . LEU A 1 132 ? 6.848 -7.381 -1.112 1.00 97.00 132 LEU A O 1
ATOM 1039 N N . PHE A 1 133 ? 8.460 -7.604 0.424 1.00 96.50 133 PHE A N 1
ATOM 1040 C CA . PHE A 1 133 ? 9.556 -7.481 -0.532 1.00 96.50 133 PHE A CA 1
ATOM 1041 C C . PHE A 1 133 ? 9.599 -8.673 -1.502 1.00 96.50 133 PHE A C 1
ATOM 1043 O O . PHE A 1 133 ? 9.794 -8.492 -2.703 1.00 96.50 133 PHE A O 1
ATOM 1050 N N . ASP A 1 134 ? 9.348 -9.889 -1.020 1.00 94.00 134 ASP A N 1
ATOM 1051 C CA . ASP A 1 134 ? 9.215 -11.073 -1.872 1.00 94.00 134 ASP A CA 1
ATOM 1052 C C . ASP A 1 134 ? 7.985 -11.019 -2.778 1.00 94.00 134 ASP A C 1
ATOM 1054 O O . ASP A 1 134 ? 8.037 -11.460 -3.932 1.00 94.00 134 ASP A O 1
ATOM 1058 N N . TYR A 1 135 ? 6.884 -10.445 -2.288 1.00 94.75 135 TYR A N 1
ATOM 1059 C CA . TYR A 1 135 ? 5.728 -10.135 -3.118 1.00 94.75 135 TYR A CA 1
ATOM 1060 C C . TYR A 1 135 ? 6.129 -9.201 -4.265 1.00 94.75 135 TYR A C 1
ATOM 1062 O O . TYR A 1 135 ? 5.940 -9.568 -5.425 1.00 94.75 135 TYR A O 1
ATOM 1070 N N . LEU A 1 136 ? 6.777 -8.072 -3.947 1.00 95.44 136 LEU A N 1
ATOM 1071 C CA . LEU A 1 136 ? 7.285 -7.099 -4.917 1.00 95.44 136 LEU A CA 1
ATOM 1072 C C . LEU A 1 136 ? 8.201 -7.757 -5.954 1.00 95.44 136 LEU A C 1
ATOM 1074 O O . LEU A 1 136 ? 7.969 -7.632 -7.152 1.00 95.44 136 LEU A O 1
ATOM 1078 N N . ARG A 1 137 ? 9.204 -8.518 -5.505 1.00 92.56 137 ARG A N 1
ATOM 1079 C CA . ARG A 1 137 ? 10.124 -9.270 -6.372 1.00 92.56 137 ARG A CA 1
ATOM 1080 C C . ARG A 1 137 ? 9.387 -10.255 -7.281 1.00 92.56 137 ARG A C 1
ATOM 1082 O O . ARG A 1 137 ? 9.806 -10.468 -8.418 1.00 92.56 137 ARG A O 1
ATOM 1089 N N . GLY A 1 138 ? 8.320 -10.875 -6.784 1.00 90.31 138 GLY A N 1
ATOM 1090 C CA . GLY A 1 138 ? 7.487 -11.806 -7.541 1.00 90.31 138 GLY A CA 1
ATOM 1091 C C . GLY A 1 138 ? 6.627 -11.154 -8.620 1.00 90.31 138 GLY A C 1
ATOM 1092 O O . GLY A 1 138 ? 6.287 -11.834 -9.578 1.00 90.31 138 GLY A O 1
ATOM 1093 N N . MET A 1 139 ? 6.318 -9.860 -8.491 1.00 89.06 139 MET A N 1
ATOM 1094 C CA . MET A 1 139 ? 5.685 -9.075 -9.559 1.00 89.06 139 MET A CA 1
ATOM 1095 C C . MET A 1 139 ? 6.663 -8.756 -10.695 1.00 89.06 139 MET A C 1
ATOM 1097 O O . MET A 1 139 ? 6.242 -8.390 -11.790 1.00 89.06 139 MET A O 1
ATOM 1101 N N . LEU A 1 140 ? 7.971 -8.849 -10.428 1.00 88.94 140 LEU A N 1
ATOM 1102 C CA . LEU A 1 140 ? 9.005 -8.567 -11.411 1.00 88.94 140 LEU A CA 1
ATOM 1103 C C . LEU A 1 140 ? 9.318 -9.818 -12.226 1.00 88.94 140 LEU A C 1
ATOM 1105 O O . LEU A 1 140 ? 9.406 -10.919 -11.666 1.00 88.94 140 LEU A O 1
ATOM 1109 N N . PRO A 1 141 ? 9.574 -9.652 -13.524 1.00 73.00 141 PRO A N 1
ATOM 1110 C CA . PRO A 1 141 ? 9.922 -10.773 -14.371 1.00 73.00 141 PRO A CA 1
ATOM 1111 C C . PRO A 1 141 ? 11.275 -11.377 -14.020 1.00 73.00 141 PRO A C 1
ATOM 1113 O O . PRO A 1 141 ? 12.174 -10.698 -13.512 1.00 73.00 141 PRO A O 1
ATOM 1116 N N . ASP A 1 142 ? 11.407 -12.674 -14.294 1.00 74.88 142 ASP A N 1
ATOM 1117 C CA . ASP A 1 142 ? 12.661 -13.388 -14.105 1.00 74.88 142 ASP A CA 1
ATOM 1118 C C . ASP A 1 142 ? 13.522 -13.292 -15.372 1.00 74.88 142 ASP A C 1
ATOM 1120 O O . ASP A 1 142 ? 13.133 -13.839 -16.405 1.00 74.88 142 ASP A O 1
ATOM 1124 N N . PRO A 1 143 ? 14.697 -12.639 -15.319 1.00 69.94 143 PRO A N 1
ATOM 1125 C CA . PRO A 1 143 ? 15.592 -12.572 -16.469 1.00 69.94 143 PRO A CA 1
ATOM 1126 C C . PRO A 1 143 ? 16.164 -13.941 -16.873 1.00 69.94 143 PRO A C 1
ATOM 1128 O O . PRO A 1 143 ? 16.762 -14.037 -17.936 1.00 69.94 143 PRO A O 1
ATOM 1131 N N . ARG A 1 144 ? 16.014 -14.988 -16.045 1.00 64.50 144 ARG A N 1
ATOM 1132 C CA . ARG A 1 144 ? 16.550 -16.337 -16.297 1.00 64.50 144 ARG A CA 1
ATOM 1133 C C . ARG A 1 144 ? 15.574 -17.279 -17.009 1.00 64.50 144 ARG A C 1
ATOM 1135 O O . ARG A 1 144 ? 15.944 -18.408 -17.273 1.00 64.50 144 ARG A O 1
ATOM 1142 N N . HIS A 1 145 ? 14.334 -16.872 -17.287 1.00 51.62 145 HIS A N 1
ATOM 1143 C CA . HIS A 1 145 ? 13.351 -17.700 -18.014 1.00 51.62 145 HIS A CA 1
ATOM 1144 C C . HIS A 1 145 ? 13.379 -17.476 -19.536 1.00 51.62 145 HIS A C 1
ATOM 1146 O O . HIS A 1 145 ? 12.383 -17.691 -20.216 1.00 51.62 145 HIS A O 1
ATOM 1152 N N . SER A 1 146 ? 14.524 -17.064 -20.084 1.00 49.16 146 SER A N 1
ATOM 1153 C CA . SER A 1 146 ? 14.766 -17.058 -21.532 1.00 49.16 146 SER A CA 1
ATOM 1154 C C . SER A 1 146 ? 15.252 -18.416 -22.060 1.00 49.16 146 SER A C 1
ATOM 1156 O O . SER A 1 146 ? 15.886 -18.456 -23.110 1.00 49.16 146 SER A O 1
ATOM 1158 N N . ASP A 1 147 ? 14.979 -19.514 -21.349 1.00 41.00 147 ASP A N 1
ATOM 1159 C CA . ASP A 1 147 ? 15.252 -20.881 -21.804 1.00 41.00 147 ASP A CA 1
ATOM 1160 C C . ASP A 1 147 ? 14.160 -21.342 -22.788 1.00 41.00 147 ASP A C 1
ATOM 1162 O O . ASP A 1 147 ? 13.438 -22.298 -22.540 1.00 41.00 147 ASP A O 1
ATOM 1166 N N . ASP A 1 148 ? 14.048 -20.628 -23.906 1.00 38.06 148 ASP A N 1
ATOM 1167 C CA . ASP A 1 148 ? 13.791 -21.228 -25.216 1.00 38.06 148 ASP A CA 1
ATOM 1168 C C . ASP A 1 148 ? 15.024 -20.874 -26.059 1.00 38.06 148 ASP A C 1
ATOM 1170 O O . ASP A 1 148 ? 15.044 -19.959 -26.884 1.00 38.06 148 ASP A O 1
ATOM 1174 N N . ALA A 1 149 ? 16.122 -21.556 -25.731 1.00 44.38 149 ALA A N 1
ATOM 1175 C CA . ALA A 1 149 ? 17.323 -21.601 -26.540 1.00 44.38 149 ALA A CA 1
ATOM 1176 C C . ALA A 1 149 ? 17.001 -22.398 -27.810 1.00 44.38 149 ALA A C 1
ATOM 1178 O O . ALA A 1 149 ? 17.013 -23.619 -27.759 1.00 44.38 149 ALA A O 1
ATOM 1179 N N . ASP A 1 150 ? 16.609 -21.696 -28.877 1.00 40.06 150 ASP A N 1
ATOM 1180 C CA . ASP A 1 150 ? 16.808 -22.056 -30.295 1.00 40.06 150 ASP A CA 1
ATOM 1181 C C . ASP A 1 150 ? 16.094 -21.031 -31.201 1.00 40.06 150 ASP A C 1
ATOM 1183 O O . ASP A 1 150 ? 15.162 -21.337 -31.945 1.00 40.06 150 ASP A O 1
ATOM 1187 N N . SER A 1 151 ? 16.527 -19.769 -31.164 1.00 36.28 151 SER A N 1
ATOM 1188 C CA . SER A 1 151 ? 16.271 -18.875 -32.297 1.00 36.28 151 SER A CA 1
ATOM 1189 C C . SER A 1 151 ? 17.531 -18.094 -32.630 1.00 36.28 151 SER A C 1
ATOM 1191 O O . SER A 1 151 ? 17.912 -17.161 -31.918 1.00 36.28 151 SER A O 1
ATOM 1193 N N . ASP A 1 152 ? 18.167 -18.542 -33.707 1.00 34.84 152 ASP A N 1
ATOM 1194 C CA . ASP A 1 152 ? 19.235 -17.875 -34.434 1.00 34.84 152 ASP A CA 1
ATOM 1195 C C . ASP A 1 152 ? 19.002 -16.367 -34.596 1.00 34.84 152 ASP A C 1
ATOM 1197 O O . ASP A 1 152 ? 17.880 -15.892 -34.770 1.00 34.84 152 ASP A O 1
ATOM 1201 N N . GLU A 1 153 ? 20.120 -15.644 -34.561 1.00 39.84 153 GLU A N 1
ATOM 1202 C CA . GLU A 1 153 ? 20.393 -14.406 -35.295 1.00 39.84 153 GLU A CA 1
ATOM 1203 C C . GLU A 1 153 ? 19.179 -13.610 -35.815 1.00 39.84 153 GLU A C 1
ATOM 1205 O O . GLU A 1 153 ? 18.684 -13.818 -36.921 1.00 39.84 153 GLU A O 1
ATOM 1210 N N . GLY A 1 154 ? 18.796 -12.568 -35.074 1.00 35.19 154 GLY A N 1
ATOM 1211 C CA . GLY A 1 154 ? 18.033 -11.451 -35.631 1.00 35.19 154 GLY A CA 1
ATOM 1212 C C . GLY A 1 154 ? 16.889 -10.959 -34.752 1.00 35.19 154 GLY A C 1
ATOM 1213 O O . GLY A 1 154 ? 16.066 -11.720 -34.269 1.00 35.19 154 GLY A O 1
ATOM 1214 N N . TYR A 1 155 ? 16.802 -9.634 -34.627 1.00 34.44 155 TYR A N 1
ATOM 1215 C CA . TYR A 1 155 ? 15.609 -8.897 -34.201 1.00 34.44 155 TYR A CA 1
ATOM 1216 C C . TYR A 1 155 ? 15.151 -9.057 -32.734 1.00 34.44 155 TYR A C 1
ATOM 1218 O O . TYR A 1 155 ? 14.146 -9.690 -32.428 1.00 34.44 155 TYR A O 1
ATOM 1226 N N . VAL A 1 156 ? 15.707 -8.218 -31.846 1.00 42.34 156 VAL A N 1
ATOM 1227 C CA . VAL A 1 156 ? 15.013 -7.745 -30.616 1.00 42.34 156 VAL A CA 1
ATOM 1228 C C . VAL A 1 156 ? 13.889 -6.738 -30.966 1.00 42.34 156 VAL A C 1
ATOM 1230 O O . VAL A 1 156 ? 13.553 -5.838 -30.198 1.00 42.34 156 VAL A O 1
ATOM 1233 N N . GLU A 1 157 ? 13.294 -6.852 -32.154 1.00 37.19 157 GLU A N 1
ATOM 1234 C CA . GLU A 1 157 ? 12.294 -5.909 -32.663 1.00 37.19 157 GLU A CA 1
ATOM 1235 C C . GLU A 1 157 ? 10.910 -6.518 -32.905 1.00 37.19 157 GLU A C 1
ATOM 1237 O O . GLU A 1 157 ? 10.004 -5.753 -33.210 1.00 37.19 157 GLU A O 1
ATOM 1242 N N . GLN A 1 158 ? 10.675 -7.824 -32.705 1.00 33.16 158 GLN A N 1
ATOM 1243 C CA . GLN A 1 158 ? 9.353 -8.398 -33.036 1.00 33.16 158 GLN A CA 1
ATOM 1244 C C . GLN A 1 158 ? 8.671 -9.289 -31.986 1.00 33.16 158 GLN A C 1
ATOM 1246 O O . GLN A 1 158 ? 7.530 -9.675 -32.204 1.00 33.16 158 GLN A O 1
ATOM 1251 N N . ASN A 1 159 ? 9.250 -9.506 -30.799 1.00 29.75 159 ASN A N 1
ATOM 1252 C CA . ASN A 1 159 ? 8.534 -10.181 -29.694 1.00 29.75 159 ASN A CA 1
ATOM 1253 C C . ASN A 1 159 ? 8.021 -9.233 -28.590 1.00 29.75 159 ASN A C 1
ATOM 1255 O O . ASN A 1 159 ? 7.527 -9.682 -27.559 1.00 29.75 159 ASN A O 1
ATOM 1259 N N . ASN A 1 160 ? 8.107 -7.914 -28.797 1.00 37.72 160 ASN A N 1
ATOM 1260 C CA . ASN A 1 160 ? 7.786 -6.900 -27.781 1.00 37.72 160 ASN A CA 1
ATOM 1261 C C . ASN A 1 160 ? 6.314 -6.436 -27.753 1.00 37.72 160 ASN A C 1
ATOM 1263 O O . ASN A 1 160 ? 6.000 -5.530 -26.983 1.00 37.72 160 ASN A O 1
ATOM 1267 N N . ASP A 1 161 ? 5.430 -7.051 -28.547 1.00 35.41 161 ASP A N 1
ATOM 1268 C CA . ASP A 1 161 ? 3.982 -6.768 -28.536 1.00 35.41 161 ASP A CA 1
ATOM 1269 C C . ASP A 1 161 ? 3.206 -7.608 -27.514 1.00 35.41 161 ASP A C 1
ATOM 1271 O O . ASP A 1 161 ? 2.029 -7.350 -27.262 1.00 35.41 161 ASP A O 1
ATOM 1275 N N . ARG A 1 162 ? 3.869 -8.538 -26.810 1.00 39.69 162 ARG A N 1
ATOM 1276 C CA . ARG A 1 162 ? 3.464 -8.819 -25.429 1.00 39.69 162 ARG A CA 1
ATOM 1277 C C . ARG A 1 162 ? 3.888 -7.613 -24.604 1.00 39.69 162 ARG A C 1
ATOM 1279 O O . ARG A 1 162 ? 4.906 -7.646 -23.915 1.00 39.69 162 ARG A O 1
ATOM 1286 N N . GLU A 1 163 ? 3.129 -6.525 -24.748 1.00 45.22 163 GLU A N 1
ATOM 1287 C CA . GLU A 1 163 ? 3.065 -5.465 -23.755 1.00 45.22 163 GLU A CA 1
ATOM 1288 C C . GLU A 1 163 ? 3.061 -6.162 -22.404 1.00 45.22 163 GLU A C 1
ATOM 1290 O O . GLU A 1 163 ? 2.195 -6.980 -22.095 1.00 45.22 163 GLU A O 1
ATOM 1295 N N . TRP A 1 164 ? 4.134 -5.937 -21.663 1.00 55.00 164 TRP A N 1
ATOM 1296 C CA . TRP A 1 164 ? 4.304 -6.474 -20.339 1.00 55.00 164 TRP A CA 1
ATOM 1297 C C . TRP A 1 164 ? 3.083 -6.013 -19.558 1.00 55.00 164 TRP A C 1
ATOM 1299 O O . TRP A 1 164 ? 2.954 -4.811 -19.321 1.00 55.00 164 TRP A O 1
ATOM 1309 N N . ASP A 1 165 ? 2.196 -6.936 -19.186 1.00 56.59 165 ASP A N 1
ATOM 1310 C CA . ASP A 1 165 ? 1.013 -6.644 -18.369 1.00 56.59 165 ASP A CA 1
ATOM 1311 C C . ASP A 1 165 ? 1.446 -6.407 -16.910 1.00 56.59 165 ASP A C 1
ATOM 1313 O O . ASP A 1 165 ? 1.011 -7.042 -15.951 1.00 56.59 165 ASP A O 1
ATOM 1317 N N . ILE A 1 166 ? 2.448 -5.538 -16.748 1.00 70.12 166 ILE A N 1
ATOM 1318 C CA . ILE A 1 166 ? 2.910 -5.036 -15.473 1.00 70.12 166 ILE A CA 1
ATOM 1319 C C . ILE A 1 166 ? 1.848 -4.040 -15.041 1.00 70.12 166 ILE A C 1
ATOM 1321 O O . ILE A 1 166 ? 1.742 -2.932 -15.574 1.00 70.12 166 ILE A O 1
ATOM 1325 N N . GLU A 1 167 ? 1.098 -4.423 -14.016 1.00 84.88 167 GLU A N 1
ATOM 1326 C CA . GLU A 1 167 ? 0.207 -3.540 -13.272 1.00 84.88 167 GLU A CA 1
ATOM 1327 C C . GLU A 1 167 ? 1.042 -2.474 -12.537 1.00 84.88 167 GLU A C 1
ATOM 1329 O O . GLU A 1 167 ? 1.246 -2.526 -11.323 1.00 84.88 167 GLU A O 1
ATOM 1334 N N . PHE A 1 168 ? 1.543 -1.476 -13.278 1.00 88.25 168 PHE A N 1
ATOM 1335 C CA . PHE A 1 168 ? 2.422 -0.413 -12.777 1.00 88.25 168 PHE A CA 1
ATOM 1336 C C . PHE A 1 168 ? 1.830 0.308 -11.569 1.00 88.25 168 PHE A C 1
ATOM 1338 O O . PHE A 1 168 ? 2.564 0.720 -10.675 1.00 88.25 168 PHE A O 1
ATOM 1345 N N . THR A 1 169 ? 0.501 0.440 -11.528 1.00 91.25 169 THR A N 1
ATOM 1346 C CA . THR A 1 169 ? -0.199 1.041 -10.389 1.00 91.25 169 THR A CA 1
ATOM 1347 C C . THR A 1 169 ? 0.030 0.222 -9.125 1.00 91.25 169 THR A C 1
ATOM 1349 O O . THR A 1 169 ? 0.435 0.775 -8.111 1.00 91.25 169 THR A O 1
ATOM 1352 N N . GLU A 1 170 ? -0.187 -1.093 -9.177 1.00 93.62 170 GLU A N 1
ATOM 1353 C CA . GLU A 1 170 ? 0.064 -1.962 -8.028 1.00 93.62 170 GLU A CA 1
ATOM 1354 C C . GLU A 1 170 ? 1.553 -1.982 -7.669 1.00 93.62 170 GLU A C 1
ATOM 1356 O O . GLU A 1 170 ? 1.916 -1.894 -6.496 1.00 93.62 170 GLU A O 1
ATOM 1361 N N . LEU A 1 171 ? 2.414 -2.013 -8.688 1.00 94.81 171 LEU A N 1
ATOM 1362 C CA . LEU A 1 171 ? 3.855 -2.011 -8.502 1.00 94.81 171 LEU A CA 1
ATOM 1363 C C . LEU A 1 171 ? 4.330 -0.747 -7.775 1.00 94.81 171 LEU A C 1
ATOM 1365 O O . LEU A 1 171 ? 5.160 -0.841 -6.875 1.00 94.81 171 LEU A O 1
ATOM 1369 N N . GLU A 1 172 ? 3.780 0.425 -8.099 1.00 96.00 172 GLU A N 1
ATOM 1370 C CA . GLU A 1 172 ? 4.060 1.667 -7.375 1.00 96.00 172 GLU A CA 1
ATOM 1371 C C . GLU A 1 172 ? 3.580 1.591 -5.925 1.00 96.00 172 GLU A C 1
ATOM 1373 O O . GLU A 1 172 ? 4.344 1.930 -5.024 1.00 96.00 172 GLU A O 1
ATOM 1378 N N . LEU A 1 173 ? 2.348 1.129 -5.688 1.00 96.75 173 LEU A N 1
ATOM 1379 C CA . LEU A 1 173 ? 1.779 1.027 -4.342 1.00 96.75 173 LEU A CA 1
ATOM 1380 C C . LEU A 1 173 ? 2.667 0.189 -3.416 1.00 96.75 173 LEU A C 1
ATOM 1382 O O . LEU A 1 173 ? 3.056 0.645 -2.340 1.00 96.75 173 LEU A O 1
ATOM 1386 N N . VAL A 1 174 ? 3.025 -1.017 -3.858 1.00 97.19 174 VAL A N 1
ATOM 1387 C CA . VAL A 1 174 ? 3.892 -1.932 -3.107 1.00 97.19 174 VAL A CA 1
ATOM 1388 C C . VAL A 1 174 ? 5.284 -1.326 -2.928 1.00 97.19 174 VAL A C 1
ATOM 1390 O O . VAL A 1 174 ? 5.811 -1.319 -1.815 1.00 97.19 174 VAL A O 1
ATOM 1393 N N . SER A 1 175 ? 5.860 -0.766 -3.997 1.00 96.94 175 SER A N 1
ATOM 1394 C CA . SER A 1 175 ? 7.193 -0.151 -3.957 1.00 96.94 175 SER A CA 1
ATOM 1395 C C . SER A 1 175 ? 7.268 1.000 -2.953 1.00 96.94 175 SER A C 1
ATOM 1397 O O . SER A 1 175 ? 8.256 1.114 -2.232 1.00 96.94 175 SER A O 1
ATOM 1399 N N . VAL A 1 176 ? 6.225 1.833 -2.865 1.00 97.12 176 VAL A N 1
ATOM 1400 C CA . VAL A 1 176 ? 6.142 2.950 -1.909 1.00 97.12 176 VAL A CA 1
ATOM 1401 C C . VAL A 1 176 ? 6.083 2.439 -0.471 1.00 97.12 176 VAL A C 1
ATOM 1403 O O . VAL A 1 176 ? 6.819 2.951 0.372 1.00 97.12 176 VAL A O 1
ATOM 1406 N N . VAL A 1 177 ? 5.266 1.417 -0.183 1.00 97.19 177 VAL A N 1
ATOM 1407 C CA . VAL A 1 177 ? 5.203 0.817 1.163 1.00 97.19 177 VAL A CA 1
ATOM 1408 C C . VAL A 1 177 ? 6.574 0.285 1.574 1.00 97.19 177 VAL A C 1
ATOM 1410 O O . VAL A 1 177 ? 7.081 0.656 2.632 1.00 97.19 177 VAL A O 1
ATOM 1413 N N . VAL A 1 178 ? 7.203 -0.527 0.719 1.00 97.38 178 VAL A N 1
ATOM 1414 C CA . VAL A 1 178 ? 8.541 -1.081 0.973 1.00 97.38 178 VAL A CA 1
ATOM 1415 C C . VAL A 1 178 ? 9.554 0.041 1.195 1.00 97.38 178 VAL A C 1
ATOM 1417 O O . VAL A 1 178 ? 10.263 0.029 2.197 1.00 97.38 178 VAL A O 1
ATOM 1420 N N . TYR A 1 179 ? 9.600 1.035 0.306 1.00 97.38 179 TYR A N 1
ATOM 1421 C CA . TYR A 1 179 ? 10.544 2.146 0.407 1.00 97.38 179 TYR A CA 1
ATOM 1422 C C . TYR A 1 179 ? 10.431 2.876 1.750 1.00 97.38 179 TYR A C 1
ATOM 1424 O O . TYR A 1 179 ? 11.437 3.059 2.431 1.00 97.38 179 TYR A O 1
ATOM 1432 N N . ASN A 1 180 ? 9.215 3.248 2.158 1.00 95.94 180 ASN A N 1
ATOM 1433 C CA . ASN A 1 180 ? 8.991 3.988 3.401 1.00 95.94 180 ASN A CA 1
ATOM 1434 C C . ASN A 1 180 ? 9.350 3.154 4.641 1.00 95.94 180 ASN A C 1
ATOM 1436 O O . ASN A 1 180 ? 9.940 3.676 5.590 1.00 95.94 180 ASN A O 1
ATOM 1440 N N . LEU A 1 181 ? 9.034 1.854 4.635 1.00 95.88 181 LEU A N 1
ATOM 1441 C CA . LEU A 1 181 ? 9.377 0.951 5.736 1.00 95.88 181 LEU A CA 1
ATOM 1442 C C . LEU A 1 181 ? 10.892 0.771 5.871 1.00 95.88 181 LEU A C 1
ATOM 1444 O O . LEU A 1 181 ? 11.410 0.865 6.983 1.00 95.88 181 LEU A O 1
ATOM 1448 N N . LEU A 1 182 ? 11.604 0.570 4.759 1.00 95.88 182 LEU A N 1
ATOM 1449 C CA . LEU A 1 182 ? 13.062 0.414 4.749 1.00 95.88 182 LEU A CA 1
ATOM 1450 C C . LEU A 1 182 ? 13.795 1.715 5.082 1.00 95.88 182 LEU A C 1
ATOM 1452 O O . LEU A 1 182 ? 14.803 1.686 5.787 1.00 95.88 182 LEU A O 1
ATOM 1456 N N . GLN A 1 183 ? 13.275 2.856 4.622 1.00 94.94 183 GLN A N 1
ATOM 1457 C CA . GLN A 1 183 ? 13.822 4.172 4.945 1.00 94.94 183 GLN A CA 1
ATOM 1458 C C . GLN A 1 183 ? 13.795 4.427 6.456 1.00 94.94 183 GLN A C 1
ATOM 1460 O O . GLN A 1 183 ? 14.761 4.953 7.008 1.00 94.94 183 GLN A O 1
ATOM 1465 N N . LYS A 1 184 ? 12.708 4.035 7.129 1.00 92.75 184 LYS A N 1
ATOM 1466 C CA . LYS A 1 184 ? 12.573 4.165 8.584 1.00 92.75 184 LYS A CA 1
ATOM 1467 C C . LYS A 1 184 ? 13.388 3.108 9.341 1.00 92.75 184 LYS A C 1
ATOM 1469 O O . LYS A 1 184 ? 13.982 3.412 10.371 1.00 92.75 184 LYS A O 1
ATOM 1474 N N . ASN A 1 185 ? 13.467 1.885 8.810 1.00 93.12 185 ASN A N 1
ATOM 1475 C CA . ASN A 1 185 ? 14.023 0.717 9.496 1.00 93.12 185 ASN A CA 1
ATOM 1476 C C . ASN A 1 185 ? 15.250 0.149 8.768 1.00 93.12 185 ASN A C 1
ATOM 1478 O O . ASN A 1 185 ? 15.200 -0.887 8.099 1.00 93.12 185 ASN A O 1
ATOM 1482 N N . ARG A 1 186 ? 16.398 0.812 8.944 1.00 92.25 186 ARG A N 1
ATOM 1483 C CA . ARG A 1 186 ? 17.652 0.477 8.243 1.00 92.25 186 ARG A CA 1
ATOM 1484 C C . ARG A 1 186 ? 18.151 -0.954 8.480 1.00 92.25 186 ARG A C 1
ATOM 1486 O O . ARG A 1 186 ? 18.874 -1.488 7.643 1.00 92.25 186 ARG A O 1
ATOM 1493 N N . PHE A 1 187 ? 17.823 -1.577 9.612 1.00 93.69 187 PHE A N 1
ATOM 1494 C CA . PHE A 1 187 ? 18.263 -2.948 9.893 1.00 93.69 187 PHE A CA 1
ATOM 1495 C C . PHE A 1 187 ? 17.628 -3.965 8.929 1.00 93.69 187 PHE A C 1
ATOM 1497 O O . PHE A 1 187 ? 18.343 -4.829 8.435 1.00 93.69 187 PHE A O 1
ATOM 1504 N N . ILE A 1 188 ? 16.359 -3.786 8.546 1.00 94.44 188 ILE A N 1
ATOM 1505 C CA . ILE A 1 188 ? 15.671 -4.636 7.556 1.00 94.44 188 ILE A CA 1
ATOM 1506 C C . ILE A 1 188 ? 16.338 -4.500 6.185 1.00 94.44 188 ILE A C 1
ATOM 1508 O O . ILE A 1 188 ? 16.557 -5.478 5.476 1.00 94.44 188 ILE A O 1
ATOM 1512 N N . ALA A 1 189 ? 16.714 -3.274 5.810 1.00 94.38 189 ALA A N 1
ATOM 1513 C CA . ALA A 1 189 ? 17.411 -3.033 4.552 1.00 94.38 189 ALA A CA 1
ATOM 1514 C C . ALA A 1 189 ? 18.751 -3.786 4.482 1.00 94.38 189 ALA A C 1
ATOM 1516 O O . ALA A 1 189 ? 19.120 -4.277 3.417 1.00 94.38 189 ALA A O 1
ATOM 1517 N N . LYS A 1 190 ? 19.459 -3.930 5.613 1.00 94.62 190 LYS A N 1
ATOM 1518 C CA . LYS A 1 190 ? 20.686 -4.739 5.687 1.00 94.62 190 LYS A CA 1
ATOM 1519 C C . LYS A 1 190 ? 20.404 -6.226 5.485 1.00 94.62 190 LYS A C 1
ATOM 1521 O O . LYS A 1 190 ? 21.171 -6.877 4.782 1.00 94.62 190 LYS A O 1
ATOM 1526 N N . GLU A 1 191 ? 19.319 -6.743 6.059 1.00 94.12 191 GLU A N 1
ATOM 1527 C CA . GLU A 1 191 ? 18.897 -8.132 5.839 1.00 94.12 191 GLU A CA 1
ATOM 1528 C C . GLU A 1 191 ? 18.590 -8.382 4.361 1.00 94.12 191 GLU A C 1
ATOM 1530 O O . GLU A 1 191 ? 19.126 -9.314 3.768 1.00 94.12 191 GLU A O 1
ATOM 1535 N N . LEU A 1 192 ? 17.823 -7.496 3.720 1.00 94.44 192 LEU A N 1
ATOM 1536 C CA . LEU A 1 192 ? 17.540 -7.597 2.286 1.00 94.44 192 LEU A CA 1
ATOM 1537 C C . LEU A 1 192 ? 18.808 -7.472 1.433 1.00 94.44 192 LEU A C 1
ATOM 1539 O O . LEU A 1 192 ? 18.975 -8.213 0.464 1.00 94.44 192 LEU A O 1
ATOM 1543 N N . GLN A 1 193 ? 19.728 -6.572 1.791 1.00 94.38 193 GLN A N 1
ATOM 1544 C CA . GLN A 1 193 ? 21.002 -6.416 1.088 1.00 94.38 193 GLN A CA 1
ATOM 1545 C C . GLN A 1 193 ? 21.840 -7.702 1.121 1.00 94.38 193 GLN A C 1
ATOM 1547 O O . GLN A 1 193 ? 22.518 -7.991 0.133 1.00 94.38 193 GLN A O 1
ATOM 1552 N N . ALA A 1 194 ? 21.781 -8.477 2.212 1.00 93.19 194 ALA A N 1
ATOM 1553 C CA . ALA A 1 194 ? 22.510 -9.739 2.345 1.00 93.19 194 ALA A CA 1
ATOM 1554 C C . ALA A 1 194 ? 22.075 -10.787 1.305 1.00 93.19 194 ALA A C 1
ATOM 1556 O O . ALA A 1 194 ? 22.898 -11.577 0.854 1.00 93.19 194 ALA A O 1
ATOM 1557 N N . PHE A 1 195 ? 20.819 -10.738 0.850 1.00 91.44 195 PHE A N 1
ATOM 1558 C CA . PHE A 1 195 ? 20.282 -11.599 -0.213 1.00 91.44 195 PHE A CA 1
ATOM 1559 C C . PHE A 1 195 ? 20.211 -10.883 -1.574 1.00 91.44 195 PHE A C 1
ATOM 1561 O O . PHE A 1 195 ? 19.379 -11.209 -2.426 1.00 91.44 195 PHE A O 1
ATOM 1568 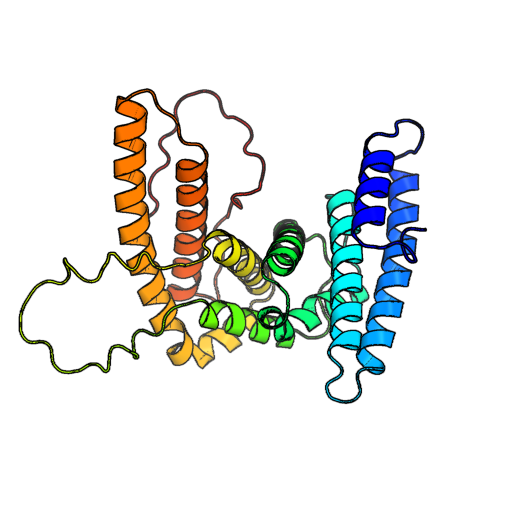N N . GLY A 1 196 ? 21.102 -9.904 -1.783 1.00 90.38 196 GLY A N 1
ATOM 1569 C CA . GLY A 1 196 ? 21.214 -9.073 -2.985 1.00 90.38 196 GLY A CA 1
ATOM 1570 C C . GLY A 1 196 ? 21.174 -9.843 -4.301 1.00 90.38 196 GLY A C 1
ATOM 1571 O O . GLY A 1 196 ? 20.488 -9.433 -5.235 1.00 90.38 196 GLY A O 1
ATOM 1572 N N . ASP A 1 197 ? 21.863 -10.978 -4.362 1.00 91.38 197 ASP A N 1
ATOM 1573 C CA . ASP A 1 197 ? 22.028 -11.762 -5.591 1.00 91.38 197 ASP A CA 1
ATOM 1574 C C . ASP A 1 197 ? 20.713 -12.382 -6.096 1.00 91.38 197 ASP A C 1
ATOM 1576 O O . ASP A 1 197 ? 20.578 -12.707 -7.278 1.00 91.38 197 ASP A O 1
ATOM 1580 N N . ILE A 1 198 ? 19.711 -12.507 -5.218 1.00 90.06 198 ILE A N 1
ATOM 1581 C CA . ILE A 1 198 ? 18.391 -13.052 -5.555 1.00 90.06 198 ILE A CA 1
ATOM 1582 C C . ILE A 1 198 ? 17.502 -11.981 -6.194 1.00 90.06 198 ILE A C 1
ATOM 1584 O O . ILE A 1 198 ? 16.795 -12.258 -7.165 1.00 90.06 198 ILE A O 1
ATOM 1588 N N . TRP A 1 199 ? 17.507 -10.755 -5.664 1.00 92.94 199 TRP A N 1
ATOM 1589 C CA . TRP A 1 199 ? 16.563 -9.717 -6.093 1.00 92.94 199 TRP A CA 1
ATOM 1590 C C . TRP A 1 199 ? 17.157 -8.707 -7.076 1.00 92.94 199 TRP A C 1
ATOM 1592 O O . TRP A 1 199 ? 16.441 -8.276 -7.982 1.00 92.94 199 TRP A O 1
ATOM 1602 N N . LYS A 1 200 ? 18.446 -8.354 -6.970 1.00 94.56 200 LYS A N 1
ATOM 1603 C CA . LYS A 1 200 ? 19.073 -7.325 -7.822 1.00 94.56 200 LYS A CA 1
ATOM 1604 C C . LYS A 1 200 ? 18.883 -7.572 -9.321 1.00 94.56 200 LYS A C 1
ATOM 1606 O O . LYS A 1 200 ? 18.507 -6.612 -9.992 1.00 94.56 200 LYS A O 1
ATOM 1611 N N . PRO A 1 201 ? 19.035 -8.800 -9.861 1.00 93.50 201 PRO A N 1
ATOM 1612 C CA . PRO A 1 201 ? 18.849 -9.032 -11.294 1.00 93.50 201 PRO A CA 1
ATOM 1613 C C . PRO A 1 201 ? 17.449 -8.653 -11.795 1.00 93.50 201 PRO A C 1
ATOM 1615 O O . PRO A 1 201 ? 17.312 -8.032 -12.848 1.00 93.50 201 PRO A O 1
ATOM 1618 N N . ARG A 1 202 ? 16.400 -8.955 -11.017 1.00 91.75 202 ARG A N 1
ATOM 1619 C CA . ARG A 1 202 ? 15.016 -8.616 -11.387 1.00 91.75 202 ARG A CA 1
ATOM 1620 C C . ARG A 1 202 ? 14.769 -7.108 -11.360 1.00 91.75 202 ARG A C 1
ATOM 1622 O O . ARG A 1 202 ? 14.111 -6.575 -12.248 1.00 91.75 202 ARG A O 1
ATOM 1629 N N . PHE A 1 203 ? 15.335 -6.402 -10.381 1.00 93.81 203 PHE A N 1
ATOM 1630 C CA . PHE A 1 203 ? 15.238 -4.940 -10.307 1.00 93.81 203 PHE A CA 1
ATOM 1631 C C . PHE A 1 203 ? 16.065 -4.239 -11.397 1.00 93.81 203 PHE A C 1
ATOM 1633 O O . PHE A 1 203 ? 15.601 -3.253 -11.963 1.00 93.81 203 PHE A O 1
ATOM 1640 N N . GLN A 1 204 ? 17.248 -4.753 -11.749 1.00 93.19 204 GLN A N 1
ATOM 1641 C CA . GLN A 1 204 ? 18.034 -4.257 -12.889 1.00 93.19 204 GLN A CA 1
ATOM 1642 C C . GLN A 1 204 ? 17.253 -4.396 -14.196 1.00 93.19 204 GLN A C 1
ATOM 1644 O O . GLN A 1 204 ? 17.183 -3.458 -14.991 1.00 93.19 204 GLN A O 1
ATOM 1649 N N . TYR A 1 205 ? 16.619 -5.552 -14.391 1.00 90.50 205 TYR A N 1
ATOM 1650 C CA . TYR A 1 205 ? 15.767 -5.788 -15.544 1.00 90.50 205 TYR A CA 1
ATOM 1651 C C . TYR A 1 205 ? 14.566 -4.831 -15.575 1.00 90.50 205 TYR A C 1
ATOM 1653 O O . TYR A 1 205 ? 14.322 -4.185 -16.594 1.00 90.50 205 TYR A O 1
ATOM 1661 N N . LEU A 1 206 ? 13.874 -4.655 -14.443 1.00 90.94 206 LEU A N 1
ATOM 1662 C CA . LEU A 1 206 ? 12.772 -3.700 -14.307 1.00 90.94 206 LEU A CA 1
ATOM 1663 C C . LEU A 1 206 ? 13.181 -2.277 -14.713 1.00 90.94 206 LEU A C 1
ATOM 1665 O O . LEU A 1 206 ? 12.448 -1.622 -15.449 1.00 90.94 206 LEU A O 1
ATOM 1669 N N . VAL A 1 207 ? 14.341 -1.790 -14.263 1.00 91.62 207 VAL A N 1
ATOM 1670 C CA . VAL A 1 207 ? 14.829 -0.445 -14.617 1.00 91.62 207 VAL A CA 1
ATOM 1671 C C . VAL A 1 207 ? 15.005 -0.300 -16.132 1.00 91.62 207 VAL A C 1
ATOM 1673 O O . VAL A 1 207 ? 14.621 0.725 -16.699 1.00 91.62 207 VAL A O 1
ATOM 1676 N N . ASN A 1 208 ? 15.510 -1.333 -16.811 1.00 89.06 208 ASN A N 1
ATOM 1677 C CA . ASN A 1 208 ? 15.626 -1.333 -18.271 1.00 89.06 208 ASN A CA 1
ATOM 1678 C C . ASN A 1 208 ? 14.252 -1.306 -18.958 1.00 89.06 208 ASN A C 1
ATOM 1680 O O . ASN A 1 208 ? 14.049 -0.504 -19.874 1.00 89.06 208 ASN A O 1
ATOM 1684 N N . VAL A 1 209 ? 13.297 -2.114 -18.483 1.00 87.56 209 VAL A N 1
ATOM 1685 C CA . VAL A 1 209 ? 11.911 -2.116 -18.985 1.00 87.56 209 VAL A CA 1
ATOM 1686 C C . VAL A 1 209 ? 11.276 -0.736 -18.816 1.00 87.56 209 VAL A C 1
ATOM 1688 O O . VAL A 1 209 ? 10.767 -0.171 -19.784 1.00 87.56 209 VAL A O 1
ATOM 1691 N N . ILE A 1 210 ? 11.376 -0.138 -17.625 1.00 89.81 210 ILE A N 1
ATOM 1692 C CA . ILE A 1 210 ? 10.836 1.197 -17.333 1.00 89.81 210 ILE A CA 1
ATOM 1693 C C . ILE A 1 210 ? 11.467 2.251 -18.235 1.00 89.81 210 ILE A C 1
ATOM 1695 O O . ILE A 1 210 ? 10.759 3.114 -18.752 1.00 89.81 210 ILE A O 1
ATOM 1699 N N . ARG A 1 211 ? 12.778 2.189 -18.478 1.00 89.12 211 ARG A N 1
ATOM 1700 C CA . ARG A 1 211 ? 13.468 3.145 -19.350 1.00 89.12 211 ARG A CA 1
ATOM 1701 C C . ARG A 1 211 ? 12.930 3.108 -20.781 1.00 89.12 211 ARG A C 1
ATOM 1703 O O . ARG A 1 211 ? 12.723 4.159 -21.387 1.00 89.12 211 ARG A O 1
ATOM 1710 N N . VAL A 1 212 ? 12.707 1.915 -21.332 1.00 88.94 212 VAL A N 1
ATOM 1711 C CA . VAL A 1 212 ? 12.136 1.758 -22.680 1.00 88.94 212 VAL A CA 1
ATOM 1712 C C . VAL A 1 212 ? 10.674 2.206 -22.693 1.00 88.94 212 VAL A C 1
ATOM 1714 O O . VAL A 1 212 ? 10.287 3.002 -23.551 1.00 88.94 212 VAL A O 1
ATOM 1717 N N . PHE A 1 213 ? 9.888 1.753 -21.715 1.00 88.75 213 PHE A N 1
ATOM 1718 C CA . PHE A 1 213 ? 8.467 2.061 -21.577 1.00 88.75 213 PHE A CA 1
ATOM 1719 C C . PHE A 1 213 ? 8.210 3.569 -21.455 1.00 88.75 213 PHE A C 1
ATOM 1721 O O . PHE A 1 213 ? 7.473 4.144 -22.253 1.00 88.75 213 PHE A O 1
ATOM 1728 N N . THR A 1 214 ? 8.878 4.243 -20.516 1.00 90.75 214 THR A N 1
ATOM 1729 C CA . THR A 1 214 ? 8.730 5.691 -20.285 1.00 90.75 214 THR A CA 1
ATOM 1730 C C . THR A 1 214 ? 9.165 6.512 -21.494 1.00 90.75 214 THR A C 1
ATOM 1732 O O . THR A 1 214 ? 8.507 7.495 -21.824 1.00 90.75 214 THR A O 1
ATOM 1735 N N . ARG A 1 215 ? 10.215 6.095 -22.219 1.00 90.25 215 ARG A N 1
ATOM 1736 C CA . ARG A 1 215 ? 10.648 6.762 -23.458 1.00 90.25 215 ARG A CA 1
ATOM 1737 C C . ARG A 1 215 ? 9.597 6.649 -24.567 1.00 90.25 215 ARG A C 1
ATOM 1739 O O . ARG A 1 215 ? 9.350 7.638 -25.253 1.00 90.25 215 ARG A O 1
ATOM 1746 N N . ARG A 1 216 ? 8.981 5.474 -24.748 1.00 89.94 216 ARG A N 1
ATOM 1747 C CA . ARG A 1 216 ? 7.886 5.273 -25.718 1.00 89.94 216 ARG A CA 1
ATOM 1748 C C . ARG A 1 216 ? 6.646 6.080 -25.330 1.00 89.94 216 ARG A C 1
ATOM 1750 O O . ARG A 1 216 ? 6.119 6.817 -26.157 1.00 89.94 216 ARG A O 1
ATOM 1757 N N . LEU A 1 217 ? 6.237 6.003 -24.063 1.00 89.44 217 LEU A N 1
ATOM 1758 C CA . LEU A 1 217 ? 5.070 6.716 -23.544 1.00 89.44 217 LEU A CA 1
ATOM 1759 C C . LEU A 1 217 ? 5.243 8.238 -23.613 1.00 89.44 217 LEU A C 1
ATOM 1761 O O . LEU A 1 217 ? 4.298 8.947 -23.941 1.00 89.44 217 LEU A O 1
ATOM 1765 N N . LYS A 1 218 ? 6.457 8.744 -23.362 1.00 90.88 218 LYS A N 1
ATOM 1766 C CA . LYS A 1 218 ? 6.763 10.170 -23.492 1.00 90.88 218 LYS A CA 1
ATOM 1767 C C . LYS A 1 218 ? 6.617 10.658 -24.933 1.00 90.88 218 LYS A C 1
ATOM 1769 O O . LYS A 1 218 ? 5.965 11.671 -25.132 1.00 90.88 218 LYS A O 1
ATOM 1774 N N . ARG A 1 219 ? 7.147 9.921 -25.918 1.00 90.44 219 ARG A N 1
ATOM 1775 C CA . ARG A 1 219 ? 6.962 10.258 -27.343 1.00 90.44 219 ARG A CA 1
ATOM 1776 C C . ARG A 1 219 ? 5.482 10.323 -27.711 1.00 90.44 219 ARG A C 1
ATOM 1778 O O . ARG A 1 219 ? 5.048 11.317 -28.266 1.00 90.44 219 ARG A O 1
ATOM 1785 N N . LYS A 1 220 ? 4.701 9.317 -27.300 1.00 88.62 220 LYS A N 1
ATOM 1786 C CA . LYS A 1 220 ? 3.250 9.295 -27.525 1.00 88.62 220 LYS A CA 1
ATOM 1787 C C . LYS A 1 220 ? 2.550 10.521 -26.923 1.00 88.62 220 LYS A C 1
ATOM 1789 O O . LYS A 1 220 ? 1.718 11.126 -27.584 1.00 88.62 220 LYS A O 1
ATOM 1794 N N . LEU A 1 221 ? 2.898 10.889 -25.688 1.00 88.88 221 LEU A N 1
ATOM 1795 C CA . LEU A 1 221 ? 2.357 12.075 -25.018 1.00 88.88 221 LEU A CA 1
ATOM 1796 C C . LEU A 1 221 ? 2.757 13.379 -25.718 1.00 88.88 221 LEU A C 1
ATOM 1798 O O . LEU A 1 221 ? 1.943 14.291 -25.792 1.00 88.88 221 LEU A O 1
ATOM 1802 N N . ASP A 1 222 ? 3.989 13.476 -26.216 1.00 88.94 222 ASP A N 1
ATOM 1803 C CA . ASP A 1 222 ? 4.444 14.648 -26.969 1.00 88.94 222 ASP A CA 1
ATOM 1804 C C . ASP A 1 222 ? 3.668 14.762 -28.300 1.00 88.94 222 ASP A C 1
ATOM 1806 O O . ASP A 1 222 ? 3.133 15.828 -28.600 1.00 88.94 222 ASP A O 1
ATOM 1810 N N . ASP A 1 223 ? 3.458 13.646 -29.011 1.00 89.12 223 ASP A N 1
ATOM 1811 C CA . ASP A 1 223 ? 2.635 13.598 -30.230 1.00 89.12 223 ASP A CA 1
ATOM 1812 C C . ASP A 1 223 ? 1.148 13.928 -29.962 1.00 89.12 223 ASP A C 1
ATOM 1814 O O . ASP A 1 223 ? 0.449 14.458 -30.825 1.00 89.12 223 ASP A O 1
ATOM 1818 N N . GLU A 1 224 ? 0.605 13.553 -28.798 1.00 88.06 224 GLU A N 1
ATOM 1819 C CA . GLU A 1 224 ? -0.756 13.922 -28.363 1.00 88.06 224 GLU A CA 1
ATOM 1820 C C . GLU A 1 224 ? -0.861 15.433 -28.105 1.00 88.06 224 GLU A C 1
ATOM 1822 O O . GLU A 1 224 ? -1.788 16.076 -28.599 1.00 88.06 224 GLU A O 1
ATOM 1827 N N . VAL A 1 225 ? 0.122 16.016 -27.410 1.00 86.88 225 VAL A N 1
ATOM 1828 C CA . VAL A 1 225 ? 0.177 17.460 -27.137 1.00 86.88 225 VAL A CA 1
ATOM 1829 C C . VAL A 1 225 ? 0.249 18.264 -28.434 1.00 86.88 225 VAL A C 1
ATOM 1831 O O . VAL A 1 225 ? -0.475 19.252 -28.570 1.00 86.88 225 VAL A O 1
ATOM 1834 N N . ASP A 1 226 ? 1.047 17.819 -29.406 1.00 86.00 226 ASP A N 1
ATOM 1835 C CA . ASP A 1 226 ? 1.146 18.452 -30.727 1.00 86.00 226 ASP A CA 1
ATOM 1836 C C . ASP A 1 226 ? -0.175 18.375 -31.515 1.00 86.00 226 ASP A C 1
ATOM 1838 O O . ASP A 1 226 ? -0.483 19.259 -32.318 1.00 86.00 226 ASP A O 1
ATOM 1842 N N . ARG A 1 227 ? -1.004 17.358 -31.241 1.00 86.25 227 ARG A N 1
ATOM 1843 C CA . ARG A 1 227 ? -2.368 17.209 -31.780 1.00 86.25 227 ARG A CA 1
ATOM 1844 C C . ARG A 1 227 ? -3.436 17.966 -30.981 1.00 86.25 227 ARG A C 1
ATOM 1846 O O . ARG A 1 227 ? -4.597 17.976 -31.383 1.00 86.25 227 ARG A O 1
ATOM 1853 N N . GLY A 1 228 ? -3.067 18.621 -29.879 1.00 79.69 228 GLY A N 1
ATOM 1854 C CA . GLY A 1 228 ? -4.004 19.293 -28.974 1.00 79.69 228 GLY A CA 1
ATOM 1855 C C . GLY A 1 228 ? -4.833 18.335 -28.111 1.00 79.69 228 GLY A C 1
ATOM 1856 O O . GLY A 1 228 ? -5.820 18.756 -27.505 1.00 79.69 228 GLY A O 1
ATOM 1857 N N . GLU A 1 229 ? -4.445 17.063 -28.039 1.00 80.19 229 GLU A N 1
ATOM 1858 C CA . GLU A 1 229 ? -5.047 16.050 -27.178 1.00 80.19 229 GLU A CA 1
ATOM 1859 C C . GLU A 1 229 ? -4.275 15.971 -25.852 1.00 80.19 229 GLU A C 1
ATOM 1861 O O . GLU A 1 229 ? -3.059 16.150 -25.797 1.00 80.19 229 GLU A O 1
ATOM 1866 N N . GLN A 1 230 ? -4.976 15.712 -24.747 1.00 75.19 230 GLN A N 1
ATOM 1867 C CA . GLN A 1 230 ? -4.331 15.501 -23.452 1.00 75.19 230 GLN A CA 1
ATOM 1868 C C . GLN A 1 230 ? -4.915 14.265 -22.770 1.00 75.19 230 GLN A C 1
ATOM 1870 O O . GLN A 1 230 ? -5.915 14.353 -22.052 1.00 75.19 230 GLN A O 1
ATOM 1875 N N . ASP A 1 231 ? -4.272 13.110 -22.959 1.00 78.56 231 ASP A N 1
ATOM 1876 C CA . ASP A 1 231 ? -4.657 11.893 -22.252 1.00 78.56 231 ASP A CA 1
ATOM 1877 C C . ASP A 1 231 ? -4.096 11.890 -20.818 1.00 78.56 231 ASP A C 1
ATOM 1879 O O . ASP A 1 231 ? -2.933 11.572 -20.535 1.00 78.56 231 ASP A O 1
ATOM 1883 N N . LEU A 1 232 ? -4.969 12.226 -19.866 1.00 82.19 232 LEU A N 1
ATOM 1884 C CA . LEU A 1 232 ? -4.666 12.186 -18.434 1.00 82.19 232 LEU A CA 1
ATOM 1885 C C . LEU A 1 232 ? -4.259 10.782 -17.955 1.00 82.19 232 LEU A C 1
ATOM 1887 O O . LEU A 1 232 ? -3.529 10.669 -16.965 1.00 82.19 232 LEU A O 1
ATOM 1891 N N . ARG A 1 233 ? -4.698 9.713 -18.633 1.00 84.12 233 ARG A N 1
ATOM 1892 C CA . ARG A 1 233 ? -4.333 8.332 -18.294 1.00 84.12 233 ARG A CA 1
ATOM 1893 C C . ARG A 1 233 ? -2.868 8.067 -18.620 1.00 84.12 233 ARG A C 1
ATOM 1895 O O . ARG A 1 233 ? -2.148 7.584 -17.745 1.00 84.12 233 ARG A O 1
ATOM 1902 N N . ASN A 1 234 ? -2.420 8.431 -19.821 1.00 84.50 234 ASN A N 1
ATOM 1903 C CA . ASN A 1 234 ? -1.027 8.261 -20.251 1.00 84.50 234 ASN A CA 1
ATOM 1904 C C . ASN A 1 234 ? -0.077 9.110 -19.392 1.00 84.50 234 ASN A C 1
ATOM 1906 O O . ASN A 1 234 ? 0.960 8.618 -18.946 1.00 84.50 234 ASN A O 1
ATOM 1910 N N . SER A 1 235 ? -0.466 10.344 -19.053 1.00 86.75 235 SER A N 1
ATOM 1911 C CA . SER A 1 235 ? 0.309 11.198 -18.140 1.00 86.75 235 SER A CA 1
ATOM 1912 C C . SER A 1 235 ? 0.432 10.584 -16.739 1.00 86.75 235 SER A C 1
ATOM 1914 O O . SER A 1 235 ? 1.527 10.516 -16.171 1.00 86.75 235 SER A O 1
ATOM 1916 N N . ARG A 1 236 ? -0.670 10.059 -16.184 1.00 87.81 236 ARG A N 1
ATOM 1917 C CA . ARG A 1 236 ? -0.643 9.372 -14.887 1.00 87.81 236 ARG A CA 1
ATOM 1918 C C . ARG A 1 236 ? 0.234 8.124 -14.932 1.00 87.81 236 ARG A C 1
ATOM 1920 O O . ARG A 1 236 ? 1.018 7.916 -14.012 1.00 87.81 236 ARG A O 1
ATOM 1927 N N . LEU A 1 237 ? 0.130 7.324 -15.989 1.00 89.44 237 LEU A N 1
ATOM 1928 C CA . LEU A 1 237 ? 0.928 6.114 -16.165 1.00 89.44 237 LEU A CA 1
ATOM 1929 C C . LEU A 1 237 ? 2.429 6.425 -16.252 1.00 89.44 237 LEU A C 1
ATOM 1931 O O . LEU A 1 237 ? 3.230 5.731 -15.630 1.00 89.44 237 LEU A O 1
ATOM 1935 N N . LEU A 1 238 ? 2.809 7.516 -16.925 1.00 90.69 238 LEU A N 1
ATOM 1936 C CA . LEU A 1 238 ? 4.194 7.988 -16.960 1.00 90.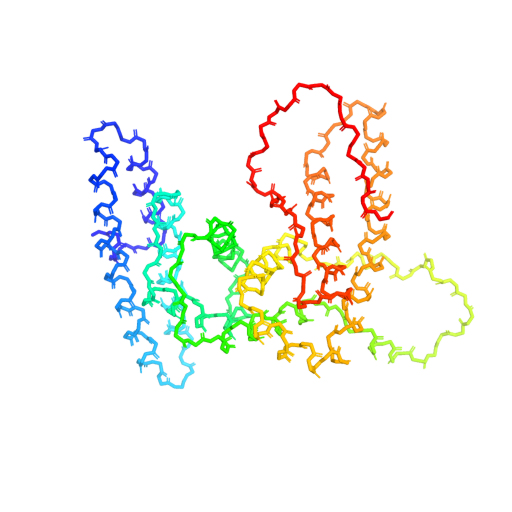69 238 LEU A CA 1
ATOM 1937 C C . LEU A 1 238 ? 4.706 8.342 -15.555 1.00 90.69 238 LEU A C 1
ATOM 1939 O O . LEU A 1 238 ? 5.809 7.943 -15.183 1.00 90.69 238 LEU A O 1
ATOM 1943 N N . LYS A 1 239 ? 3.897 9.042 -14.748 1.00 91.56 239 LYS A N 1
ATOM 1944 C CA . LYS A 1 239 ? 4.242 9.376 -13.355 1.00 91.56 239 LYS A CA 1
ATOM 1945 C C . LYS A 1 239 ? 4.448 8.122 -12.500 1.00 91.56 239 LYS A C 1
ATOM 1947 O O . LYS A 1 239 ? 5.426 8.046 -11.761 1.00 91.56 239 LYS A O 1
ATOM 1952 N N . VAL A 1 240 ? 3.549 7.145 -12.622 1.00 93.25 240 VAL A N 1
ATOM 1953 C CA . VAL A 1 240 ? 3.632 5.854 -11.922 1.00 93.25 240 VAL A CA 1
ATOM 1954 C C . VAL A 1 240 ? 4.927 5.126 -12.305 1.00 93.25 240 VAL A C 1
ATOM 1956 O O . VAL A 1 240 ? 5.710 4.763 -11.429 1.00 93.25 240 VAL A O 1
ATOM 1959 N N . ALA A 1 241 ? 5.201 4.976 -13.605 1.00 92.75 241 ALA A N 1
ATOM 1960 C CA . ALA A 1 241 ? 6.395 4.289 -14.098 1.00 92.75 241 ALA A CA 1
ATOM 1961 C C . ALA A 1 241 ? 7.698 4.979 -13.654 1.00 92.75 241 ALA A C 1
ATOM 1963 O O . ALA A 1 241 ? 8.641 4.307 -13.236 1.00 92.75 241 ALA A O 1
ATOM 1964 N N . ASN A 1 242 ? 7.738 6.316 -13.666 1.00 93.38 242 ASN A N 1
ATOM 1965 C CA . ASN A 1 242 ? 8.879 7.081 -13.158 1.00 93.38 242 ASN A CA 1
ATOM 1966 C C . ASN A 1 242 ? 9.101 6.861 -11.653 1.00 93.38 242 ASN A C 1
ATOM 1968 O O . ASN A 1 242 ? 10.241 6.671 -11.234 1.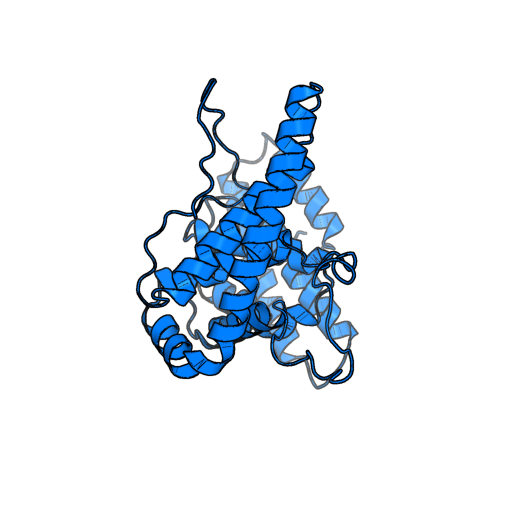00 93.38 242 ASN A O 1
ATOM 1972 N N . ASN A 1 243 ? 8.036 6.845 -10.843 1.00 94.88 243 ASN A N 1
ATOM 1973 C CA . ASN A 1 243 ? 8.142 6.578 -9.405 1.00 94.88 243 ASN A CA 1
ATOM 1974 C C . ASN A 1 243 ? 8.698 5.174 -9.129 1.00 94.88 243 ASN A C 1
ATOM 1976 O O . ASN A 1 243 ? 9.613 5.030 -8.318 1.00 94.88 243 ASN A O 1
ATOM 1980 N N . VAL A 1 244 ? 8.198 4.154 -9.835 1.00 95.12 244 VAL A N 1
ATOM 1981 C CA . VAL A 1 244 ? 8.720 2.784 -9.722 1.00 95.12 244 VAL A CA 1
ATOM 1982 C C . VAL A 1 244 ? 10.197 2.731 -10.119 1.00 95.12 244 VAL A C 1
ATOM 1984 O O . VAL A 1 244 ? 11.004 2.165 -9.386 1.00 95.12 244 VAL A O 1
ATOM 1987 N N . GLY A 1 245 ? 10.572 3.349 -11.244 1.00 94.12 245 GLY A N 1
ATOM 1988 C CA . GLY A 1 245 ? 11.956 3.357 -11.726 1.00 94.12 245 GLY A CA 1
ATOM 1989 C C . GLY A 1 245 ? 12.912 4.037 -10.752 1.00 94.12 245 GLY A C 1
ATOM 1990 O O . GLY A 1 245 ? 14.010 3.539 -10.508 1.00 94.12 245 GLY A O 1
ATOM 1991 N N . LEU A 1 246 ? 12.473 5.139 -10.142 1.00 95.25 246 LEU A N 1
ATOM 1992 C CA . LEU A 1 246 ? 13.241 5.858 -9.132 1.00 95.25 246 LEU A CA 1
ATOM 1993 C C . LEU A 1 246 ? 13.459 5.007 -7.875 1.00 95.25 246 LEU A C 1
ATOM 1995 O O . LEU A 1 246 ? 14.591 4.891 -7.415 1.00 95.25 246 LEU A O 1
ATOM 1999 N N . ILE A 1 247 ? 12.405 4.368 -7.355 1.00 96.50 247 ILE A N 1
ATOM 2000 C CA . ILE A 1 247 ? 12.499 3.476 -6.187 1.00 96.50 247 ILE A CA 1
ATOM 2001 C C . ILE A 1 247 ? 13.413 2.282 -6.482 1.00 96.50 247 ILE A C 1
ATOM 2003 O O . ILE A 1 247 ? 14.296 1.970 -5.683 1.00 96.50 247 ILE A O 1
ATOM 2007 N N . ALA A 1 248 ? 13.239 1.642 -7.640 1.00 95.81 248 ALA A N 1
ATOM 2008 C CA . ALA A 1 248 ? 14.064 0.516 -8.059 1.00 95.81 248 ALA A CA 1
ATOM 2009 C C . ALA A 1 248 ? 15.550 0.901 -8.133 1.00 95.81 248 ALA A C 1
ATOM 2011 O O . ALA A 1 248 ? 16.401 0.180 -7.612 1.00 95.81 248 ALA A O 1
ATOM 2012 N N . ASN A 1 249 ? 15.862 2.070 -8.701 1.00 95.25 249 ASN A N 1
ATOM 2013 C CA . ASN A 1 249 ? 17.224 2.598 -8.725 1.00 95.25 249 ASN A CA 1
ATOM 2014 C C . ASN A 1 249 ? 17.779 2.847 -7.317 1.00 95.25 249 ASN A C 1
ATOM 2016 O O . ASN A 1 249 ? 18.926 2.487 -7.060 1.00 95.25 249 ASN A O 1
ATOM 2020 N N . CYS A 1 250 ? 16.986 3.392 -6.388 1.00 96.00 250 CYS A N 1
ATOM 2021 C CA . CYS A 1 250 ? 17.416 3.550 -4.995 1.00 96.00 250 CYS A CA 1
ATOM 2022 C C . CYS A 1 250 ? 17.821 2.210 -4.369 1.00 96.00 250 CYS A C 1
ATOM 2024 O O . CYS A 1 250 ? 18.879 2.120 -3.745 1.00 96.00 250 CYS A O 1
ATOM 2026 N N . PHE A 1 251 ? 17.011 1.164 -4.563 1.00 96.19 251 PHE A N 1
ATOM 2027 C CA . PHE A 1 251 ? 17.319 -0.168 -4.041 1.00 96.19 251 PHE A CA 1
ATOM 2028 C C . PHE A 1 251 ? 18.615 -0.725 -4.640 1.00 96.19 251 PHE A C 1
ATOM 2030 O O . PHE A 1 251 ? 19.446 -1.255 -3.905 1.00 96.19 251 PHE A O 1
ATOM 2037 N N . LEU A 1 252 ? 18.819 -0.568 -5.952 1.00 95.62 252 LEU A N 1
ATOM 2038 C CA . LEU A 1 252 ? 20.017 -1.050 -6.644 1.00 95.62 252 LEU A CA 1
ATOM 2039 C C . LEU A 1 252 ? 21.297 -0.319 -6.230 1.00 95.62 252 LEU A C 1
ATOM 2041 O O . LEU A 1 252 ? 22.329 -0.969 -6.067 1.00 95.62 252 LEU A O 1
ATOM 2045 N N . VAL A 1 253 ? 21.238 1.008 -6.075 1.00 94.62 253 VAL A N 1
ATOM 2046 C CA . VAL A 1 253 ? 22.394 1.824 -5.679 1.00 94.62 253 VAL A CA 1
ATOM 2047 C C . VAL A 1 253 ? 22.777 1.516 -4.239 1.00 94.62 253 VAL A C 1
ATOM 2049 O O . VAL A 1 253 ? 23.912 1.124 -3.971 1.00 94.62 253 VAL A O 1
ATOM 2052 N N . ASN A 1 254 ? 21.836 1.692 -3.309 1.00 93.56 254 ASN A N 1
ATOM 2053 C CA . ASN A 1 254 ? 22.051 1.393 -1.903 1.00 93.56 254 ASN A CA 1
ATOM 2054 C C . ASN A 1 254 ? 20.719 1.317 -1.147 1.00 93.56 254 ASN A C 1
ATOM 2056 O O . ASN A 1 254 ? 20.239 2.310 -0.600 1.00 93.56 254 ASN A O 1
ATOM 2060 N N . ILE A 1 255 ? 20.157 0.112 -1.038 1.00 95.19 255 ILE A N 1
ATOM 2061 C CA . ILE A 1 255 ? 18.925 -0.122 -0.271 1.00 95.19 255 ILE A CA 1
ATOM 2062 C C . ILE A 1 255 ? 19.037 0.301 1.208 1.00 95.19 255 ILE A C 1
ATOM 2064 O O . ILE A 1 255 ? 18.025 0.586 1.839 1.00 95.19 255 ILE A O 1
ATOM 2068 N N . CYS A 1 256 ? 20.255 0.386 1.763 1.00 94.81 256 CYS A N 1
ATOM 2069 C CA . CYS A 1 256 ? 20.502 0.792 3.149 1.00 94.81 256 CYS A CA 1
ATOM 2070 C C . CYS A 1 256 ? 20.572 2.317 3.362 1.00 94.81 256 CYS A C 1
ATOM 2072 O O . CYS A 1 256 ? 20.826 2.734 4.498 1.00 94.81 256 CYS A O 1
ATOM 2074 N N . ASP A 1 257 ? 20.436 3.130 2.308 1.00 92.75 257 ASP A N 1
ATOM 2075 C CA . ASP A 1 257 ? 20.551 4.594 2.356 1.00 92.75 257 ASP A CA 1
ATOM 2076 C C . ASP A 1 257 ? 19.517 5.281 1.442 1.00 92.75 257 ASP A C 1
ATOM 2078 O O . ASP A 1 257 ? 19.819 5.798 0.364 1.00 92.75 257 ASP A O 1
ATOM 2082 N N . LEU A 1 258 ? 18.256 5.260 1.881 1.00 94.00 258 LEU A N 1
ATOM 2083 C CA . LEU A 1 258 ? 17.113 5.798 1.145 1.00 94.00 258 LEU A CA 1
ATOM 2084 C C . LEU A 1 258 ? 16.792 7.230 1.599 1.00 94.00 258 LEU A C 1
ATOM 2086 O O . LEU A 1 258 ? 16.309 7.449 2.709 1.00 94.00 258 LEU A O 1
ATOM 2090 N N . HIS A 1 259 ? 17.021 8.220 0.736 1.00 90.31 259 HIS A N 1
ATOM 2091 C CA . HIS A 1 259 ? 16.863 9.647 1.073 1.00 90.31 259 HIS A CA 1
ATOM 2092 C C . HIS A 1 259 ? 16.059 10.455 0.041 1.00 90.31 259 HIS A C 1
ATOM 2094 O O . HIS A 1 259 ? 15.771 11.637 0.251 1.00 90.31 259 HIS A O 1
ATOM 2100 N N . ILE A 1 260 ? 15.664 9.841 -1.075 1.00 89.19 260 ILE A N 1
ATOM 2101 C CA . ILE A 1 260 ? 14.896 10.512 -2.124 1.00 89.19 260 ILE A CA 1
ATOM 2102 C C . ILE A 1 260 ? 13.481 10.833 -1.630 1.00 89.19 260 ILE A C 1
ATOM 2104 O O . ILE A 1 260 ? 12.800 9.999 -1.029 1.00 89.19 260 ILE A O 1
ATOM 2108 N N . LYS A 1 261 ? 13.021 12.057 -1.915 1.00 86.62 261 LYS A N 1
ATOM 2109 C CA . LYS A 1 261 ? 11.635 12.473 -1.678 1.00 86.62 261 LYS A CA 1
ATOM 2110 C C . LYS A 1 261 ? 10.754 12.013 -2.833 1.00 86.62 261 LYS A C 1
ATOM 2112 O O . LYS A 1 261 ? 10.805 12.583 -3.921 1.00 86.62 261 LYS A O 1
ATOM 2117 N N . LEU A 1 262 ? 9.921 11.015 -2.575 1.00 86.44 262 LEU A N 1
ATOM 2118 C CA . LEU A 1 262 ? 8.932 10.514 -3.525 1.00 86.44 262 LEU A CA 1
ATOM 2119 C C . LEU A 1 262 ? 7.607 11.264 -3.367 1.00 86.44 262 LEU A C 1
ATOM 2121 O O . LEU A 1 262 ? 7.192 11.606 -2.261 1.00 86.44 262 LEU A O 1
ATOM 2125 N N . THR A 1 263 ? 6.933 11.527 -4.485 1.00 89.75 263 THR A N 1
ATOM 2126 C CA . THR A 1 263 ? 5.560 12.049 -4.491 1.00 89.75 263 THR A CA 1
ATOM 2127 C C . THR A 1 263 ? 4.664 11.007 -5.154 1.00 89.75 263 THR A C 1
ATOM 2129 O O . THR A 1 263 ? 4.673 10.912 -6.386 1.00 89.75 263 THR A O 1
ATOM 2132 N N . PRO A 1 264 ? 3.899 10.221 -4.375 1.00 90.31 264 PRO A N 1
ATOM 2133 C CA . PRO A 1 264 ? 3.093 9.138 -4.927 1.00 90.31 264 PRO A CA 1
ATOM 2134 C C . PRO A 1 264 ? 2.097 9.624 -5.984 1.00 90.31 264 PRO A C 1
ATOM 2136 O O . PRO A 1 264 ? 1.579 10.746 -5.890 1.00 90.31 264 PRO A O 1
ATOM 2139 N N . SER A 1 265 ? 1.803 8.802 -6.995 1.00 90.44 265 SER A N 1
ATOM 2140 C CA . SER A 1 265 ? 0.991 9.220 -8.145 1.00 90.44 265 SER A CA 1
ATOM 2141 C C . SER A 1 265 ? -0.405 9.712 -7.756 1.00 90.44 265 SER A C 1
ATOM 2143 O O . SER A 1 265 ? -0.889 10.672 -8.358 1.00 90.44 265 SER A O 1
ATOM 2145 N N . TRP A 1 266 ? -0.996 9.125 -6.709 1.00 87.12 266 TRP A N 1
ATOM 2146 C CA . TRP A 1 266 ? -2.331 9.431 -6.187 1.00 87.12 266 TRP A CA 1
ATOM 2147 C C . TRP A 1 266 ? -2.391 10.646 -5.256 1.00 87.12 266 TRP A C 1
ATOM 2149 O O . TRP A 1 266 ? -3.486 11.060 -4.874 1.00 87.12 266 TRP A O 1
ATOM 2159 N N . THR A 1 267 ? -1.251 11.232 -4.880 1.00 83.00 267 THR A N 1
ATOM 2160 C CA . THR A 1 267 ? -1.268 12.463 -4.083 1.00 83.00 267 THR A CA 1
ATOM 2161 C C . THR A 1 267 ? -1.705 13.649 -4.950 1.00 83.00 267 THR A C 1
ATOM 2163 O O . THR A 1 267 ? -1.178 13.829 -6.056 1.00 83.00 267 THR A O 1
ATOM 2166 N N . PRO A 1 268 ? -2.662 14.476 -4.485 1.00 66.56 268 PRO A N 1
ATOM 2167 C CA . PRO A 1 268 ? -3.100 15.641 -5.236 1.00 66.56 268 PRO A CA 1
ATOM 2168 C C . PRO A 1 268 ? -1.931 16.617 -5.382 1.00 66.56 268 PRO A C 1
ATOM 2170 O O . PRO A 1 268 ? -1.414 17.156 -4.401 1.00 66.56 268 PRO A O 1
ATOM 2173 N N . GLN A 1 269 ? -1.503 16.853 -6.621 1.00 57.28 269 GLN A N 1
ATOM 2174 C CA . GLN A 1 269 ? -0.534 17.901 -6.908 1.00 57.28 269 GLN A CA 1
ATOM 2175 C C . GLN A 1 269 ? -1.224 19.251 -6.708 1.00 57.28 269 GLN A C 1
ATOM 2177 O O . GLN A 1 269 ? -2.233 19.547 -7.351 1.00 57.28 269 GLN A O 1
ATOM 2182 N N . LYS A 1 270 ? -0.668 20.108 -5.842 1.00 43.56 270 LYS A N 1
ATOM 2183 C CA . LYS A 1 270 ? -0.993 21.537 -5.901 1.00 43.56 270 LYS A CA 1
ATOM 2184 C C . LYS A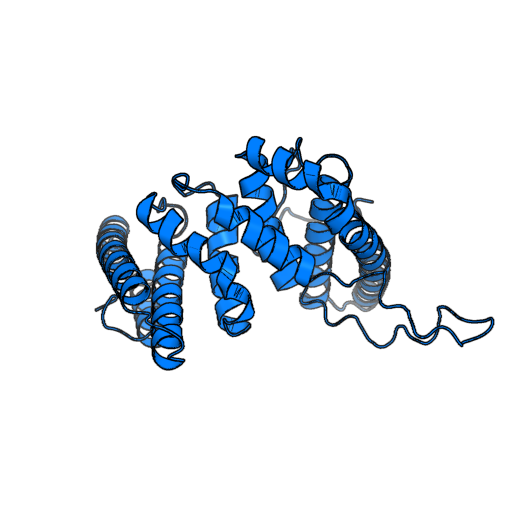 1 270 ? -0.640 21.988 -7.317 1.00 43.56 270 LYS A C 1
ATOM 2186 O O . LYS A 1 270 ? 0.534 21.927 -7.679 1.00 43.56 270 LYS A O 1
ATOM 2191 N N . ARG A 1 271 ? -1.634 22.391 -8.118 1.00 38.34 271 ARG A N 1
ATOM 2192 C CA . ARG A 1 271 ? -1.411 22.980 -9.445 1.00 38.34 271 ARG A CA 1
ATOM 2193 C C . ARG A 1 271 ? -0.488 24.187 -9.265 1.00 38.34 271 ARG A C 1
ATOM 2195 O O . ARG A 1 271 ? -0.943 25.262 -8.886 1.00 38.34 271 ARG A O 1
ATOM 2202 N N . LYS A 1 272 ? 0.815 24.009 -9.484 1.00 36.16 272 LYS A N 1
ATOM 2203 C CA . LYS A 1 272 ? 1.708 25.139 -9.721 1.00 36.16 272 LYS A CA 1
ATOM 2204 C C . LYS A 1 272 ? 1.309 25.699 -11.080 1.00 36.16 272 LYS A C 1
ATOM 2206 O O . LYS A 1 272 ? 1.186 24.948 -12.045 1.00 36.16 272 LYS A O 1
ATOM 2211 N N . GLY A 1 273 ? 1.022 26.996 -11.124 1.00 33.09 273 GLY A N 1
ATOM 2212 C CA . GLY A 1 273 ? 0.761 27.694 -12.374 1.00 33.09 273 GLY A CA 1
ATOM 2213 C C . GLY A 1 273 ? 1.886 27.432 -13.378 1.00 33.09 273 GLY A C 1
ATOM 2214 O O . GLY A 1 273 ? 3.049 27.443 -12.995 1.00 33.09 273 GLY A O 1
ATOM 2215 N N . ARG A 1 274 ? 1.474 27.148 -14.618 1.00 36.53 274 ARG A N 1
ATOM 2216 C CA . ARG A 1 274 ? 2.187 27.230 -15.905 1.00 36.53 274 ARG A CA 1
ATOM 2217 C C . ARG A 1 274 ? 3.722 27.055 -15.905 1.00 36.53 274 ARG A C 1
ATOM 2219 O O . ARG A 1 274 ? 4.457 27.879 -15.380 1.00 36.53 274 ARG A O 1
ATOM 2226 N N . TYR A 1 275 ? 4.144 26.062 -16.695 1.00 42.31 275 TYR A N 1
ATOM 2227 C CA . TYR A 1 275 ? 5.503 25.760 -17.167 1.00 42.31 275 TYR A CA 1
ATOM 2228 C C . TYR A 1 275 ? 6.498 25.262 -16.112 1.00 42.31 275 TYR A C 1
ATOM 2230 O O . TYR A 1 275 ? 7.176 26.019 -15.428 1.00 42.31 275 TYR A O 1
ATOM 2238 N N . GLY A 1 276 ? 6.661 23.942 -16.071 1.00 30.42 276 GLY A N 1
ATOM 2239 C CA . GLY A 1 276 ? 7.816 23.297 -15.466 1.00 30.42 276 GLY A CA 1
ATOM 2240 C C . GLY A 1 276 ? 8.026 21.944 -16.123 1.00 30.42 276 GLY A C 1
ATOM 2241 O O . GLY A 1 276 ? 7.245 21.033 -15.879 1.00 30.42 276 GLY A O 1
ATOM 2242 N N . ASN A 1 277 ? 9.050 21.846 -16.974 1.00 37.78 277 ASN A N 1
ATOM 2243 C CA . ASN A 1 277 ? 9.530 20.604 -17.575 1.00 37.78 277 ASN A CA 1
ATOM 2244 C C . ASN A 1 277 ? 9.569 19.479 -16.532 1.00 37.78 277 ASN A C 1
ATOM 2246 O O . ASN A 1 277 ? 10.410 19.508 -15.628 1.00 37.78 277 ASN A O 1
ATOM 2250 N N . GLU A 1 278 ? 8.707 18.473 -16.683 1.00 39.25 278 GLU A N 1
ATOM 2251 C CA . GLU A 1 278 ? 8.915 17.170 -16.059 1.00 39.25 278 GLU A CA 1
ATOM 2252 C C . GLU A 1 278 ? 10.165 16.567 -16.706 1.00 39.25 278 GLU A C 1
ATOM 2254 O O . GLU A 1 278 ? 10.122 15.961 -17.776 1.00 39.25 278 GLU A O 1
ATOM 2259 N N . ARG A 1 279 ? 11.324 16.832 -16.094 1.00 37.31 279 ARG A N 1
ATOM 2260 C CA . ARG A 1 279 ? 12.571 16.174 -16.468 1.00 37.31 279 ARG A CA 1
ATOM 2261 C C . ARG A 1 279 ? 12.406 14.688 -16.184 1.00 37.31 279 ARG A C 1
ATOM 2263 O O . ARG A 1 279 ? 12.131 14.300 -15.051 1.00 37.31 279 ARG A O 1
ATOM 2270 N N . ILE A 1 280 ? 12.613 13.881 -17.215 1.00 34.25 280 ILE A N 1
ATOM 2271 C CA . ILE A 1 280 ? 12.906 12.460 -17.067 1.00 34.25 280 ILE A CA 1
ATOM 2272 C C . ILE A 1 280 ? 14.144 12.367 -16.163 1.00 34.25 280 ILE A C 1
ATOM 2274 O O . ILE A 1 280 ? 15.204 12.879 -16.522 1.00 34.25 280 ILE A O 1
ATOM 2278 N N . LEU A 1 281 ? 13.993 11.795 -14.968 1.00 38.00 281 LEU A N 1
ATOM 2279 C CA . LEU A 1 281 ? 15.104 11.529 -14.056 1.00 38.00 281 LEU A CA 1
ATOM 2280 C C . LEU A 1 281 ? 15.692 10.158 -14.400 1.00 38.00 281 LEU A C 1
ATOM 2282 O O . LEU A 1 281 ? 15.343 9.165 -13.769 1.00 38.00 281 LEU A O 1
ATOM 2286 N N . PHE A 1 282 ? 16.555 10.129 -15.416 1.00 37.72 282 PHE A N 1
ATOM 2287 C CA . PHE A 1 282 ? 17.526 9.061 -15.661 1.00 37.72 282 PHE A CA 1
ATOM 2288 C C . PHE A 1 282 ? 18.814 9.673 -16.205 1.00 37.72 282 PHE A C 1
ATOM 2290 O O . PHE A 1 282 ? 18.717 10.443 -17.189 1.00 37.72 282 PHE A O 1
#

pLDDT: mean 83.95, std 18.1, range [29.75, 97.38]

Radius of gyration: 21.09 Å; chains: 1; bounding box: 47×53×54 Å

Organism: NCBI:txid51022

Sequence (282 aa):
MLVSATPDEIELVLRFMGKSTQISDEEKLTVFNNALEDLVERGLELDAELDDGSAQDFIATVNNVVKIVLILNSAGRSYTMPRKMTNYLFSKFGKLRLIHASDRKDIMKVLASVTYLGSYEEPDDFSCVIKLFDYLRGMLPDPRHSDDADSDEGYVEQNNDREWDIEFTELELVSVVVYNLLQKNRFIAKELQAFGDIWKPRFQYLVNVIRVFTRRLKRKLDDEVDRGEQDLRNSRLLKVANNVGLIANCFLVNICDLHIKLTPSWTPQKRKGRYGNERILF